Protein AF-A0A2C9KDT3-F1 (afdb_monomer_lite)

pLDDT: mean 81.61, std 13.62, range [38.06, 97.56]

Organism: Biomphalaria glabrata (NCBI:txid6526)

InterPro domains:
  IPR001190 SRCR domain [PF00530] (2-101)
  IPR001190 SRCR domain [PS50287] (1-102)
  IPR001190 SRCR domain [SM00202] (1-102)
  IPR036772 SRCR-like domain superfamily [G3DSA:3.10.250.10] (1-109)
  IPR036772 SRCR-like domain superfamily [SSF56487] (2-104)

Secondary structure (DSSP, 8-state):
-EE-EEEETTEEEEEBSTT--HHHHHHHHHHTT-EEEEEEEEEEEGGGTSTT----SSS-SEEEEEEE--S--SSGGGSEEESS-GGGGSSSS-EEEEEEEEPP------PPPPEEEEETTEEEEEEETTT-TT--TTSEEEESPPPGGGEEEEE-SSEEEEEEE-SSSS--EEEE-SS-EEEE-EEEEEEEETTEEEEEEE-------

Radius of gyration: 22.91 Å; chains: 1; bounding box: 55×40×58 Å

Structure (mmCIF, N/CA/C/O backbone):
data_AF-A0A2C9KDT3-F1
#
_entry.id   AF-A0A2C9KDT3-F1
#
loop_
_atom_site.group_PDB
_atom_site.id
_atom_site.type_symbol
_atom_site.label_atom_id
_atom_site.label_alt_id
_atom_site.label_comp_id
_atom_site.label_asym_id
_atom_site.label_entity_id
_atom_site.label_seq_id
_atom_site.pdbx_PDB_ins_code
_atom_site.Cartn_x
_atom_site.Cartn_y
_atom_site.Cartn_z
_atom_site.occupancy
_atom_site.B_iso_or_equiv
_atom_site.auth_seq_id
_atom_site.auth_comp_id
_atom_site.auth_asym_id
_atom_site.auth_atom_id
_atom_site.pdbx_PDB_model_num
ATOM 1 N N . MET A 1 1 ? -4.553 -3.539 -15.005 1.00 84.00 1 MET A N 1
ATOM 2 C CA . MET A 1 1 ? -3.445 -2.854 -15.699 1.00 84.00 1 MET A CA 1
ATOM 3 C C . MET A 1 1 ? -3.418 -1.414 -15.223 1.00 84.00 1 MET A C 1
ATOM 5 O O . MET A 1 1 ? -4.493 -0.857 -15.031 1.00 84.00 1 MET A O 1
ATOM 9 N N . GLY A 1 2 ? -2.242 -0.834 -15.016 1.00 86.12 2 GLY A N 1
ATOM 10 C CA . GLY A 1 2 ? -2.079 0.563 -14.608 1.00 86.12 2 GLY A CA 1
ATOM 11 C C . GLY A 1 2 ? -0.631 1.020 -14.764 1.00 86.12 2 GLY A C 1
ATOM 12 O O . GLY A 1 2 ? 0.260 0.184 -14.896 1.00 86.12 2 GLY A O 1
ATOM 13 N N . TYR A 1 3 ? -0.397 2.332 -14.784 1.00 89.56 3 TYR A N 1
ATOM 14 C CA . TYR A 1 3 ? 0.961 2.882 -14.782 1.00 89.56 3 TYR A CA 1
ATOM 15 C C . TYR A 1 3 ? 1.541 2.827 -13.367 1.00 89.56 3 TYR A C 1
ATOM 17 O O . TYR A 1 3 ? 0.799 2.794 -12.384 1.00 89.56 3 TYR A O 1
ATOM 25 N N . VAL A 1 4 ? 2.866 2.832 -13.264 1.00 93.06 4 VAL A N 1
ATOM 26 C CA . VAL A 1 4 ? 3.576 2.853 -11.982 1.00 93.06 4 VAL A CA 1
ATOM 27 C C . VAL A 1 4 ? 3.984 4.288 -11.652 1.00 93.06 4 VAL A C 1
ATOM 29 O O . VAL A 1 4 ? 4.531 5.005 -12.493 1.00 93.06 4 VAL A O 1
ATOM 32 N N . GLN A 1 5 ? 3.714 4.709 -10.417 1.00 91.69 5 GLN A N 1
ATOM 33 C CA . GLN A 1 5 ? 4.262 5.935 -9.837 1.00 91.69 5 GLN A CA 1
ATOM 34 C C . GLN A 1 5 ? 5.093 5.585 -8.611 1.00 91.69 5 GLN A C 1
ATOM 36 O O . GLN A 1 5 ? 4.746 4.661 -7.876 1.00 91.69 5 GLN A O 1
ATOM 41 N N . LEU A 1 6 ? 6.156 6.350 -8.376 1.00 91.06 6 LEU A N 1
ATOM 42 C CA . LEU A 1 6 ? 6.974 6.246 -7.170 1.00 91.06 6 LEU A CA 1
ATOM 43 C C . LEU A 1 6 ? 6.778 7.488 -6.310 1.00 91.06 6 LEU A C 1
ATOM 45 O O . LEU A 1 6 ? 6.621 8.589 -6.835 1.00 91.06 6 LEU A O 1
ATOM 49 N N . ASN A 1 7 ? 6.802 7.317 -4.990 1.00 88.56 7 ASN A N 1
ATOM 50 C CA . ASN A 1 7 ? 6.822 8.440 -4.064 1.00 88.56 7 ASN A CA 1
ATOM 51 C C . ASN A 1 7 ? 8.278 8.816 -3.752 1.00 88.56 7 ASN A C 1
ATOM 53 O O . ASN A 1 7 ? 8.954 8.111 -3.006 1.00 88.56 7 ASN A O 1
ATOM 57 N N . ILE A 1 8 ? 8.758 9.914 -4.336 1.00 84.44 8 ILE A N 1
ATOM 58 C CA . ILE A 1 8 ? 10.097 10.461 -4.100 1.00 84.44 8 ILE A CA 1
ATOM 59 C C . ILE A 1 8 ? 9.950 11.714 -3.240 1.00 84.44 8 ILE A C 1
ATOM 61 O O . ILE A 1 8 ? 9.357 12.706 -3.664 1.00 84.44 8 ILE A O 1
ATOM 65 N N . ASN A 1 9 ? 10.490 11.676 -2.018 1.00 86.75 9 ASN A N 1
ATOM 66 C CA . ASN A 1 9 ? 10.470 12.803 -1.076 1.00 86.75 9 ASN A CA 1
ATOM 67 C C . ASN A 1 9 ? 9.063 13.395 -0.841 1.00 86.75 9 ASN A C 1
ATOM 69 O O . ASN A 1 9 ? 8.903 14.611 -0.750 1.00 86.75 9 ASN A O 1
ATOM 73 N N . GLY A 1 10 ? 8.033 12.545 -0.769 1.00 85.12 10 GLY A N 1
ATOM 74 C CA . GLY A 1 10 ? 6.646 12.959 -0.540 1.00 85.12 10 GLY A CA 1
ATOM 75 C C . GLY A 1 10 ? 5.848 13.271 -1.808 1.00 85.12 10 GLY A C 1
ATOM 76 O O . GLY A 1 10 ? 4.637 13.463 -1.711 1.00 85.12 10 GLY A O 1
ATOM 77 N N . ASN A 1 11 ? 6.474 13.270 -2.989 1.00 80.81 11 ASN A N 1
ATOM 78 C CA . ASN A 1 11 ? 5.818 13.569 -4.261 1.00 80.81 11 ASN A CA 1
ATOM 79 C C . ASN A 1 11 ? 5.672 1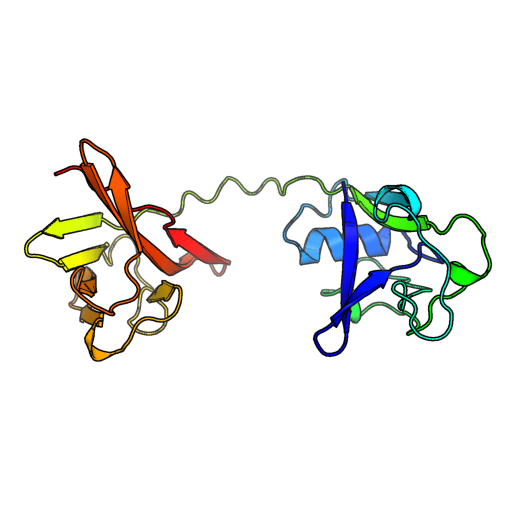2.314 -5.123 1.00 80.81 11 ASN A C 1
ATOM 81 O O . ASN A 1 11 ? 6.629 11.565 -5.312 1.00 80.81 11 ASN A O 1
ATOM 85 N N . TRP A 1 12 ? 4.480 12.106 -5.680 1.00 84.56 12 TRP A N 1
ATOM 86 C CA . TRP A 1 12 ? 4.236 11.033 -6.641 1.00 84.56 12 TRP A CA 1
ATOM 87 C C . TRP A 1 12 ? 4.699 11.449 -8.033 1.00 84.56 12 TRP A C 1
ATOM 89 O O . TRP A 1 12 ? 4.183 12.409 -8.604 1.00 84.56 12 TRP A O 1
ATOM 99 N N . VAL A 1 13 ? 5.655 10.704 -8.577 1.00 87.94 13 VAL A N 1
ATOM 100 C CA . VAL A 1 13 ? 6.254 10.952 -9.891 1.00 87.94 13 VAL A CA 1
ATOM 101 C C . VAL A 1 13 ? 6.023 9.762 -10.807 1.00 87.94 13 VAL A C 1
ATOM 103 O O . VAL A 1 13 ? 5.915 8.619 -10.356 1.00 87.94 13 VAL A O 1
ATOM 106 N N . PHE A 1 14 ? 5.934 10.023 -12.106 1.00 91.38 14 PHE A N 1
ATOM 107 C CA . PHE A 1 14 ? 5.795 8.970 -13.101 1.00 91.38 14 PHE A CA 1
ATOM 108 C C . PHE A 1 14 ? 7.141 8.320 -13.425 1.00 91.38 14 PHE A C 1
ATOM 110 O O . PHE A 1 14 ? 8.188 8.976 -13.422 1.00 91.38 14 PHE A O 1
ATOM 117 N N . VAL A 1 15 ? 7.076 7.032 -13.760 1.00 94.19 15 VAL A N 1
ATOM 118 C CA . VAL A 1 15 ? 8.214 6.241 -14.228 1.00 94.19 15 VAL A CA 1
ATOM 119 C C . VAL A 1 15 ? 8.176 6.161 -15.754 1.00 94.19 15 VAL A C 1
ATOM 121 O O . VAL A 1 15 ? 7.176 5.760 -16.351 1.00 94.19 15 VAL A O 1
ATOM 124 N N . CYS A 1 16 ? 9.267 6.559 -16.393 1.00 94.19 16 CYS A N 1
ATOM 125 C CA . CYS A 1 16 ? 9.476 6.435 -17.825 1.00 94.19 16 CYS A CA 1
ATOM 126 C C . CYS A 1 16 ? 9.588 4.956 -18.229 1.00 94.19 16 CYS A C 1
ATOM 128 O O . CYS A 1 16 ? 10.155 4.158 -17.487 1.00 94.19 16 CYS A O 1
ATOM 130 N N . GLN A 1 17 ? 9.103 4.577 -19.416 1.00 94.31 17 GLN A N 1
ATOM 131 C CA . GLN A 1 17 ? 9.226 3.187 -19.883 1.00 94.31 17 GLN A CA 1
ATOM 132 C C . GLN A 1 17 ? 10.675 2.732 -20.141 1.00 94.31 17 GLN A C 1
ATOM 134 O O . GLN A 1 17 ? 10.917 1.548 -20.355 1.00 94.31 17 GLN A O 1
ATOM 139 N N . ASN A 1 18 ? 11.628 3.664 -20.206 1.00 93.38 18 ASN A N 1
ATOM 140 C CA . ASN A 1 18 ? 13.021 3.377 -20.523 1.00 93.38 18 ASN A CA 1
ATOM 141 C C . ASN A 1 18 ? 13.608 2.317 -19.577 1.00 93.38 18 ASN A C 1
ATOM 143 O O . ASN A 1 18 ? 13.624 2.505 -18.362 1.00 93.38 18 ASN A O 1
ATOM 147 N N . SER A 1 19 ? 14.047 1.201 -20.169 1.00 93.75 19 SER A N 1
ATOM 148 C CA . SER A 1 19 ? 14.532 -0.025 -19.514 1.00 93.75 19 SER A CA 1
ATOM 149 C C . SER A 1 19 ? 13.570 -0.708 -18.537 1.00 93.75 19 SER A C 1
ATOM 151 O O . SER A 1 19 ? 13.965 -1.687 -17.908 1.00 93.75 19 SER A O 1
ATOM 153 N N . TRP A 1 20 ? 12.302 -0.274 -18.475 1.00 96.56 20 TRP A N 1
ATOM 154 C CA . TRP A 1 20 ? 11.254 -0.945 -17.709 1.00 96.56 20 TRP A CA 1
ATOM 155 C C . TRP A 1 20 ? 11.073 -2.373 -18.220 1.00 96.56 20 TRP A C 1
ATOM 157 O O . TRP A 1 20 ? 10.589 -2.581 -19.336 1.00 96.56 20 TRP A O 1
ATOM 167 N N . ASN A 1 21 ? 11.493 -3.341 -17.409 1.00 94.00 21 ASN A N 1
ATOM 168 C CA . ASN A 1 21 ? 11.535 -4.747 -17.782 1.00 94.00 21 ASN A CA 1
ATOM 169 C C . ASN A 1 21 ? 10.459 -5.585 -17.064 1.00 94.00 21 ASN A C 1
ATOM 171 O O . ASN A 1 21 ? 9.834 -5.163 -16.089 1.00 94.00 21 ASN A O 1
ATOM 175 N N . GLU A 1 22 ? 10.254 -6.821 -17.525 1.00 95.81 22 GLU A N 1
ATOM 176 C CA . GLU A 1 22 ? 9.255 -7.730 -16.945 1.00 95.81 22 GLU A CA 1
ATOM 177 C C . GLU A 1 22 ? 9.546 -8.047 -15.475 1.00 95.81 22 GLU A C 1
ATOM 179 O O . GLU A 1 22 ? 8.631 -8.152 -14.659 1.00 95.81 22 GLU A O 1
ATOM 184 N N . ALA A 1 23 ? 10.825 -8.137 -15.112 1.00 97.00 23 ALA A N 1
ATOM 185 C CA . ALA A 1 23 ? 11.246 -8.314 -13.731 1.00 97.00 23 ALA A CA 1
ATOM 186 C 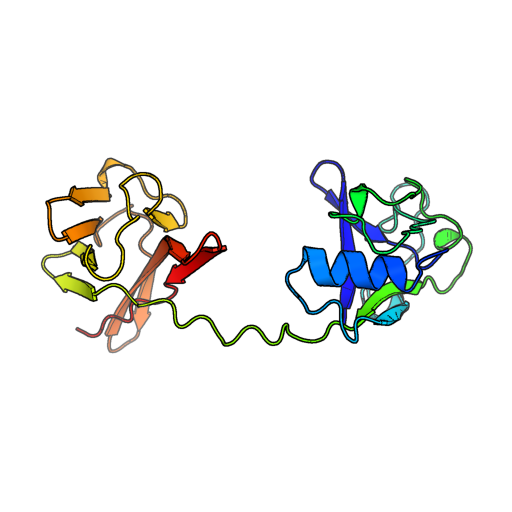C . ALA A 1 23 ? 10.809 -7.139 -12.837 1.00 97.00 23 ALA A C 1
ATOM 188 O O . ALA A 1 23 ? 10.364 -7.366 -11.712 1.00 97.00 23 ALA A O 1
ATOM 189 N N . ALA A 1 24 ? 10.851 -5.901 -13.337 1.00 97.56 24 ALA A N 1
ATOM 190 C CA . ALA A 1 24 ? 10.324 -4.738 -12.630 1.00 97.56 24 ALA A CA 1
ATOM 191 C C . ALA A 1 24 ? 8.805 -4.805 -12.471 1.00 97.56 24 ALA A C 1
ATOM 193 O O . ALA A 1 24 ? 8.284 -4.488 -11.401 1.00 97.56 24 ALA A O 1
ATOM 194 N N . ALA A 1 25 ? 8.090 -5.313 -13.479 1.00 96.19 25 ALA A N 1
ATOM 195 C CA . ALA A 1 25 ? 6.657 -5.564 -13.362 1.00 96.19 25 ALA A CA 1
ATOM 196 C C . ALA A 1 25 ? 6.332 -6.618 -12.288 1.00 96.19 25 ALA A C 1
ATOM 198 O O . ALA A 1 25 ? 5.394 -6.427 -11.513 1.00 96.19 25 ALA A O 1
ATOM 199 N N . ILE A 1 26 ? 7.126 -7.690 -12.186 1.00 94.88 26 ILE A N 1
ATOM 200 C CA . ILE A 1 26 ? 6.997 -8.706 -11.128 1.00 94.88 26 ILE A CA 1
ATOM 201 C C . ILE A 1 26 ? 7.186 -8.079 -9.743 1.00 94.88 26 ILE A C 1
ATOM 203 O O . ILE A 1 26 ? 6.361 -8.308 -8.854 1.00 94.88 26 ILE A O 1
ATOM 207 N N . VAL A 1 27 ? 8.246 -7.287 -9.561 1.00 95.94 27 VAL A N 1
ATOM 208 C CA . VAL A 1 27 ? 8.547 -6.605 -8.293 1.00 95.94 27 VAL A CA 1
ATOM 209 C C . VAL A 1 27 ? 7.415 -5.650 -7.920 1.00 95.94 27 VAL A C 1
ATOM 211 O O . VAL A 1 27 ? 6.873 -5.765 -6.824 1.00 95.94 27 VAL A O 1
ATOM 214 N N . ALA A 1 28 ? 6.986 -4.786 -8.844 1.00 94.50 28 ALA A N 1
ATOM 215 C CA . ALA A 1 28 ? 5.917 -3.819 -8.608 1.00 94.50 28 ALA A CA 1
ATOM 216 C C . ALA A 1 28 ? 4.571 -4.490 -8.284 1.00 94.50 28 ALA A C 1
ATOM 218 O O . ALA A 1 28 ? 3.896 -4.098 -7.331 1.00 94.50 28 ALA A O 1
ATOM 219 N N . CYS A 1 29 ? 4.174 -5.529 -9.030 1.00 91.81 29 CYS A N 1
ATOM 220 C CA . CYS A 1 29 ? 2.951 -6.276 -8.728 1.00 91.81 29 CYS A CA 1
ATOM 221 C C . CYS A 1 29 ? 3.027 -6.932 -7.343 1.00 91.81 29 CYS A C 1
ATOM 223 O O . CYS A 1 29 ? 2.076 -6.833 -6.568 1.00 91.81 29 CYS A O 1
ATOM 225 N N . ARG A 1 30 ? 4.157 -7.561 -7.002 1.00 90.94 30 ARG A N 1
ATOM 226 C CA . ARG A 1 30 ? 4.352 -8.201 -5.694 1.00 90.94 30 ARG A CA 1
ATOM 227 C C . ARG A 1 30 ? 4.325 -7.191 -4.546 1.00 90.94 30 ARG A C 1
ATOM 229 O O . ARG A 1 30 ? 3.678 -7.458 -3.538 1.00 90.94 30 ARG A O 1
ATOM 236 N N . GLU A 1 31 ? 4.987 -6.047 -4.699 1.00 90.00 31 GLU A N 1
ATOM 237 C CA . GLU A 1 31 ? 5.025 -4.967 -3.701 1.00 90.00 31 GLU A CA 1
ATOM 238 C C . GLU A 1 31 ? 3.625 -4.401 -3.409 1.00 90.00 31 GLU A C 1
ATOM 240 O O . GLU A 1 31 ? 3.316 -4.058 -2.272 1.00 90.00 31 GLU A O 1
ATOM 245 N N . MET A 1 32 ? 2.736 -4.399 -4.408 1.00 86.31 32 MET A N 1
ATOM 246 C CA . MET A 1 32 ? 1.324 -4.021 -4.268 1.00 86.31 32 MET A CA 1
ATOM 247 C C . MET A 1 32 ? 0.398 -5.194 -3.880 1.00 86.31 32 MET A C 1
ATOM 249 O O . MET A 1 32 ? -0.820 -5.091 -4.029 1.00 86.31 32 MET A O 1
ATOM 253 N N . CYS A 1 33 ? 0.946 -6.311 -3.387 1.00 83.81 33 CYS A N 1
ATOM 254 C CA . CYS A 1 33 ? 0.210 -7.513 -2.965 1.00 83.81 33 CYS A CA 1
ATOM 255 C C . CYS A 1 33 ? -0.578 -8.230 -4.082 1.00 83.81 33 CYS A C 1
ATOM 257 O O . CYS A 1 33 ? -1.545 -8.946 -3.807 1.00 83.81 33 CYS A O 1
ATOM 259 N N . PHE A 1 34 ? -0.160 -8.085 -5.339 1.00 84.38 34 PHE A N 1
ATOM 260 C CA . PHE A 1 34 ? -0.661 -8.881 -6.458 1.00 84.38 34 PHE A CA 1
ATOM 261 C C . PHE A 1 34 ? 0.196 -10.132 -6.699 1.00 84.38 34 PHE A C 1
ATOM 263 O O . PHE A 1 34 ? 1.256 -10.336 -6.099 1.00 84.38 34 PHE A O 1
ATOM 270 N N . SER A 1 35 ? -0.310 -11.034 -7.539 1.00 82.44 35 SER A N 1
ATOM 271 C CA . SER A 1 35 ? 0.424 -12.226 -7.951 1.00 82.44 35 SER A CA 1
ATOM 272 C C . SER A 1 35 ? 1.633 -11.825 -8.788 1.00 82.44 35 SER A C 1
ATOM 274 O O . SER A 1 35 ? 1.503 -11.046 -9.731 1.00 82.44 35 SER A O 1
ATOM 276 N N . SER A 1 36 ? 2.794 -12.404 -8.480 1.00 84.69 36 SER A N 1
ATOM 277 C CA . SER A 1 36 ? 3.947 -12.381 -9.383 1.00 84.69 36 SER A CA 1
ATOM 278 C C . SER A 1 36 ? 3.723 -13.282 -10.601 1.00 84.69 36 SER A C 1
ATOM 280 O O . SER A 1 36 ? 4.230 -12.996 -11.682 1.00 84.69 36 SER A O 1
ATOM 282 N N . LEU A 1 37 ? 2.933 -14.354 -10.455 1.00 82.12 37 LEU A N 1
ATOM 283 C CA . LEU A 1 37 ? 2.532 -15.207 -11.572 1.00 82.12 37 LEU A CA 1
ATOM 284 C C . LEU A 1 37 ? 1.590 -14.426 -12.485 1.00 82.12 37 LEU A C 1
ATOM 286 O O . LEU A 1 37 ? 0.547 -13.950 -12.029 1.00 82.12 37 LEU A O 1
ATOM 290 N N . GLY A 1 38 ? 1.966 -14.315 -13.759 1.00 83.56 38 GLY A N 1
ATOM 291 C CA . GLY A 1 38 ? 1.223 -13.561 -14.766 1.00 83.56 38 GLY A CA 1
ATOM 292 C C . GLY A 1 38 ? 1.361 -12.041 -14.652 1.00 83.56 38 GLY A C 1
ATOM 293 O O . GLY A 1 38 ? 0.619 -11.332 -15.329 1.00 83.56 38 GLY A O 1
ATOM 294 N N . ALA A 1 39 ? 2.280 -11.539 -13.818 1.00 91.69 39 ALA A N 1
ATOM 295 C CA . ALA A 1 39 ? 2.684 -10.141 -13.879 1.00 91.69 39 ALA A CA 1
ATOM 296 C C . ALA A 1 39 ? 3.354 -9.872 -15.232 1.00 91.69 39 ALA A C 1
ATOM 298 O O . ALA A 1 39 ? 4.249 -10.608 -15.643 1.00 91.69 39 ALA A O 1
ATOM 299 N N . ALA A 1 40 ? 2.912 -8.824 -15.915 1.00 93.00 40 ALA A N 1
ATOM 300 C CA . ALA A 1 40 ? 3.455 -8.425 -17.204 1.00 93.00 40 ALA A CA 1
ATOM 301 C C . ALA A 1 40 ? 3.719 -6.923 -17.227 1.00 93.00 40 ALA A C 1
ATOM 303 O O . ALA A 1 40 ? 2.965 -6.132 -16.649 1.00 93.00 40 ALA A O 1
ATOM 304 N N . GLN A 1 41 ? 4.783 -6.526 -17.919 1.00 95.06 41 GLN A N 1
ATOM 305 C CA . GLN A 1 41 ? 5.028 -5.121 -18.209 1.00 95.06 41 GLN A CA 1
ATOM 306 C C . GLN A 1 41 ? 3.984 -4.591 -19.200 1.00 95.06 41 GLN A C 1
ATOM 308 O O . GLN A 1 41 ? 3.492 -5.312 -20.067 1.00 95.06 41 GLN A O 1
ATOM 313 N N . SER A 1 42 ? 3.664 -3.310 -19.088 1.00 92.62 42 SER A N 1
ATOM 314 C CA . SER A 1 42 ? 2.840 -2.590 -20.056 1.00 92.62 42 SER A CA 1
ATOM 315 C C . SER A 1 42 ? 3.408 -1.195 -20.274 1.00 92.62 42 SER A C 1
ATOM 317 O O . SER A 1 42 ? 4.050 -0.651 -19.377 1.00 92.62 42 SER A O 1
ATOM 319 N N . PHE A 1 43 ? 3.119 -0.597 -21.424 1.00 93.62 43 PHE A N 1
ATOM 320 C CA . PHE A 1 43 ? 3.566 0.751 -21.763 1.00 93.62 43 PHE A CA 1
ATOM 321 C C . PHE A 1 43 ? 2.351 1.633 -22.019 1.00 93.62 43 PHE A C 1
ATOM 323 O O . PHE A 1 43 ? 1.515 1.313 -22.866 1.00 93.62 43 PHE A O 1
ATOM 330 N N . ILE A 1 44 ? 2.221 2.719 -21.256 1.00 89.19 44 ILE A N 1
ATOM 331 C CA . ILE A 1 44 ? 1.002 3.537 -21.244 1.00 89.19 44 ILE A CA 1
ATOM 332 C C . ILE A 1 44 ? 1.311 4.929 -21.802 1.00 89.19 44 ILE A C 1
ATOM 334 O O . ILE A 1 44 ? 2.142 5.634 -21.227 1.00 89.19 44 ILE A O 1
ATOM 338 N N . PRO A 1 45 ? 0.664 5.360 -22.902 1.00 89.06 45 PRO A N 1
ATOM 339 C CA . PRO A 1 45 ? 0.873 6.694 -23.457 1.00 89.06 45 PRO A CA 1
ATOM 340 C C . PRO A 1 45 ? 0.523 7.794 -22.452 1.00 89.06 45 PRO A C 1
ATOM 342 O O . PRO A 1 45 ? -0.591 7.840 -21.927 1.00 89.06 45 PRO A O 1
ATOM 345 N N . TYR A 1 46 ? 1.448 8.730 -22.238 1.00 83.06 46 TYR A N 1
ATOM 346 C CA . TYR A 1 46 ? 1.277 9.820 -21.275 1.00 83.06 46 TYR A CA 1
ATOM 347 C C . TYR A 1 46 ? 0.092 10.734 -21.609 1.00 83.06 46 TYR A C 1
ATOM 349 O O . TYR A 1 46 ? -0.662 11.157 -20.733 1.00 83.06 46 TYR A O 1
ATOM 357 N N . ALA A 1 47 ? -0.111 10.992 -22.904 1.00 77.44 47 ALA A N 1
ATOM 358 C CA . ALA A 1 47 ? -1.194 11.833 -23.411 1.00 77.44 47 ALA A CA 1
ATOM 359 C C . ALA A 1 47 ? -2.598 11.315 -23.040 1.00 77.44 47 ALA A C 1
ATOM 361 O O . ALA A 1 47 ? -3.548 12.093 -22.996 1.00 77.44 47 ALA A O 1
ATOM 362 N N . GLY A 1 48 ? -2.738 10.014 -22.756 1.00 69.00 48 GLY A N 1
ATOM 363 C CA . GLY A 1 48 ? -3.994 9.425 -22.290 1.00 69.00 48 GLY A CA 1
ATOM 364 C C . GLY A 1 48 ? -4.309 9.715 -20.818 1.00 69.00 48 GLY A C 1
ATOM 365 O O . GLY A 1 48 ? -5.453 9.548 -20.404 1.00 69.00 48 GLY A O 1
ATOM 366 N N . ILE A 1 49 ? -3.318 10.155 -20.037 1.00 72.19 49 ILE A N 1
ATOM 367 C CA . ILE A 1 49 ? -3.434 10.419 -18.595 1.00 72.19 49 ILE A CA 1
ATOM 368 C C . ILE A 1 49 ? -3.606 11.918 -18.337 1.00 72.19 49 ILE A C 1
ATOM 370 O O . ILE A 1 49 ? -4.442 12.315 -17.528 1.00 72.19 49 ILE A O 1
ATOM 374 N N . VAL A 1 50 ? -2.859 12.762 -19.055 1.00 66.25 50 VAL A N 1
ATOM 375 C CA . VAL A 1 50 ? -2.925 14.223 -18.928 1.00 66.25 50 VAL A CA 1
ATOM 376 C C . VAL A 1 50 ? -3.378 14.827 -20.253 1.00 66.25 50 VAL A C 1
ATOM 378 O O . VAL A 1 50 ? -2.627 14.852 -21.230 1.00 66.25 50 VAL A O 1
ATOM 381 N N . ARG A 1 51 ? -4.610 15.354 -20.292 1.00 57.34 51 ARG A N 1
ATOM 382 C CA . ARG A 1 51 ? -5.073 16.144 -21.440 1.00 57.34 51 ARG A CA 1
ATOM 383 C C . ARG A 1 51 ? -4.260 17.441 -21.484 1.00 57.34 51 ARG A C 1
ATOM 385 O O . ARG A 1 51 ? -4.316 18.213 -20.534 1.00 57.34 51 ARG A O 1
ATOM 392 N N . ASN A 1 52 ? -3.535 17.666 -22.583 1.00 58.97 52 ASN A N 1
ATOM 393 C CA . ASN A 1 52 ? -2.624 18.803 -22.815 1.00 58.97 52 ASN A CA 1
ATOM 394 C C . ASN A 1 52 ? -1.261 18.708 -22.112 1.00 58.97 52 ASN A C 1
ATOM 396 O O . ASN A 1 52 ? -0.772 19.687 -21.551 1.00 58.97 52 ASN A O 1
ATOM 400 N N . TYR A 1 53 ? -0.625 17.538 -22.164 1.00 61.22 53 TYR A N 1
ATOM 401 C CA . TYR A 1 53 ? 0.776 17.428 -21.775 1.00 61.22 53 TYR A CA 1
ATOM 402 C C . TYR A 1 53 ? 1.680 18.277 -22.681 1.00 61.22 53 TYR A C 1
ATOM 404 O O . TYR A 1 53 ? 1.746 18.059 -23.891 1.00 61.22 53 TYR A O 1
ATOM 412 N N . VAL A 1 54 ? 2.403 19.212 -22.066 1.00 63.72 54 VAL A N 1
ATOM 413 C CA . VAL A 1 54 ? 3.537 19.916 -22.665 1.00 63.72 54 VAL A CA 1
ATOM 414 C C . VAL A 1 54 ? 4.777 19.476 -21.883 1.00 63.72 54 VAL A C 1
ATOM 416 O O . VAL A 1 54 ? 4.779 19.633 -20.660 1.00 63.72 54 VAL A O 1
ATOM 419 N N . PRO A 1 55 ? 5.804 18.898 -22.532 1.00 63.12 55 PRO A N 1
ATOM 420 C CA . PRO A 1 55 ? 7.039 18.530 -21.853 1.00 63.12 55 PRO A CA 1
ATOM 421 C C . PRO A 1 55 ? 7.667 19.758 -21.184 1.00 63.12 55 PRO A C 1
ATOM 423 O O . PRO A 1 55 ? 8.070 20.698 -21.867 1.00 63.12 55 PRO A O 1
ATOM 426 N N . ASP A 1 56 ? 7.748 19.747 -19.854 1.00 67.81 56 ASP A N 1
ATOM 427 C CA . ASP A 1 56 ? 8.475 20.748 -19.076 1.00 67.81 56 ASP A CA 1
ATOM 428 C C . ASP A 1 56 ? 9.752 20.103 -18.512 1.00 67.81 56 ASP A C 1
ATOM 430 O O . ASP A 1 56 ? 9.671 19.283 -17.593 1.00 67.81 56 ASP A O 1
ATOM 434 N N . PRO A 1 57 ? 10.936 20.431 -19.054 1.00 64.69 57 PRO A N 1
ATOM 435 C CA . PRO A 1 57 ? 12.201 19.911 -18.547 1.00 64.69 57 PRO A CA 1
ATOM 436 C C . PRO A 1 57 ? 12.607 20.522 -17.197 1.00 64.69 57 PRO A C 1
ATOM 438 O O . PRO A 1 57 ? 13.487 19.977 -16.537 1.00 64.69 57 PRO A O 1
ATOM 441 N N . THR A 1 58 ? 11.991 21.630 -16.774 1.00 66.00 58 THR A N 1
ATOM 442 C CA . THR A 1 58 ? 12.295 22.319 -15.509 1.00 66.00 58 THR A CA 1
ATOM 443 C C . THR A 1 58 ? 11.497 21.775 -14.326 1.00 66.00 58 THR A C 1
ATOM 445 O O . THR A 1 58 ? 11.970 21.831 -13.193 1.00 66.00 58 THR A O 1
ATOM 448 N N . ASN A 1 59 ? 10.325 21.191 -14.583 1.00 68.00 59 ASN A N 1
ATOM 449 C CA . ASN A 1 59 ? 9.528 20.480 -13.588 1.00 68.00 59 ASN A CA 1
ATOM 450 C C . ASN A 1 59 ? 8.864 19.240 -14.205 1.00 68.00 59 ASN A C 1
ATOM 452 O O . ASN A 1 59 ? 7.651 19.215 -14.451 1.00 68.00 59 ASN A O 1
ATOM 456 N N . PRO A 1 60 ? 9.654 18.200 -14.500 1.00 71.75 60 PRO A N 1
ATOM 457 C CA . PRO A 1 60 ? 9.121 17.058 -15.202 1.00 71.75 60 PRO A CA 1
ATOM 458 C C . PRO A 1 60 ? 8.256 16.222 -14.259 1.00 71.75 60 PRO A C 1
ATOM 460 O O . PRO A 1 60 ? 8.666 15.846 -13.164 1.00 71.75 60 PRO A O 1
ATOM 463 N N . GLN A 1 61 ? 7.039 15.903 -14.698 1.00 81.31 61 GLN A N 1
ATOM 464 C CA . GLN A 1 61 ? 6.153 14.977 -13.981 1.00 81.31 61 GLN A CA 1
ATOM 465 C C . GLN A 1 61 ? 6.682 13.528 -14.046 1.00 81.31 61 GLN A C 1
ATOM 467 O O . GLN A 1 61 ? 6.359 12.699 -13.196 1.00 81.31 61 GLN A O 1
ATOM 472 N N . ILE A 1 62 ? 7.525 13.237 -15.044 1.00 88.38 62 ILE A N 1
ATOM 473 C CA . ILE A 1 62 ? 8.288 11.996 -15.197 1.00 88.38 62 ILE A CA 1
ATOM 474 C C . ILE A 1 62 ? 9.691 12.245 -14.643 1.00 88.38 62 ILE A C 1
ATOM 476 O O . ILE A 1 62 ? 10.454 12.999 -15.241 1.00 88.38 62 ILE A O 1
ATOM 480 N N . GLN A 1 63 ? 10.030 11.639 -13.508 1.00 91.00 63 GLN A N 1
ATOM 481 C CA . GLN A 1 63 ? 11.310 11.896 -12.822 1.00 91.00 63 GLN A CA 1
ATOM 482 C C . GLN A 1 63 ? 12.160 10.648 -12.624 1.00 91.00 63 GLN A C 1
ATOM 484 O O . GLN A 1 63 ? 13.256 10.747 -12.083 1.00 91.00 63 GLN A O 1
ATOM 489 N N . VAL A 1 64 ? 11.648 9.485 -13.019 1.00 94.19 64 VAL A N 1
ATOM 490 C CA . VAL A 1 64 ? 12.333 8.209 -12.835 1.00 94.19 64 VAL A CA 1
ATOM 491 C C . VAL A 1 64 ? 12.442 7.512 -14.180 1.00 94.19 64 VAL A C 1
ATOM 493 O O . VAL A 1 64 ? 11.450 7.410 -14.904 1.00 94.19 64 VAL A O 1
ATOM 496 N N . SER A 1 65 ? 13.624 7.009 -14.507 1.00 94.88 65 SER A N 1
ATOM 497 C CA . SER A 1 65 ? 13.901 6.246 -15.723 1.00 94.88 65 SER A CA 1
ATOM 498 C C . SER A 1 65 ? 14.868 5.105 -15.436 1.00 94.88 65 SER A C 1
ATOM 500 O O . SER A 1 65 ? 15.357 4.966 -14.318 1.00 94.88 65 SER A O 1
ATOM 502 N N . GLU A 1 66 ? 15.146 4.292 -16.454 1.00 96.00 66 GLU A N 1
ATOM 503 C CA . GLU A 1 66 ? 16.153 3.227 -16.399 1.00 96.00 66 GLU A CA 1
ATOM 504 C C . GLU A 1 66 ? 15.907 2.203 -15.277 1.00 96.00 66 GLU A C 1
ATOM 506 O O . GLU A 1 66 ? 16.840 1.617 -14.730 1.00 96.00 66 GLU A O 1
ATOM 511 N N . VAL A 1 67 ? 14.634 1.989 -14.918 1.00 97.12 67 VAL A N 1
ATOM 512 C CA . VAL A 1 67 ? 14.270 1.043 -13.859 1.00 97.12 67 VAL A CA 1
ATOM 513 C C . VAL A 1 67 ? 14.481 -0.375 -14.366 1.00 97.12 67 VAL A C 1
ATOM 515 O O . VAL A 1 67 ? 13.712 -0.862 -15.190 1.00 97.12 67 VAL A O 1
ATOM 518 N N . ASN A 1 68 ? 15.492 -1.047 -13.832 1.00 95.00 68 ASN A N 1
ATOM 519 C CA . ASN A 1 68 ? 15.865 -2.400 -14.212 1.00 95.00 68 ASN A CA 1
ATOM 520 C C . ASN A 1 68 ? 16.000 -3.273 -12.961 1.00 95.00 68 ASN A C 1
ATOM 522 O O . ASN A 1 68 ? 16.817 -3.004 -12.077 1.00 95.00 68 ASN A O 1
ATOM 526 N N . CYS A 1 69 ? 15.169 -4.309 -12.883 1.00 97.19 69 CYS A N 1
ATOM 527 C CA . CYS A 1 69 ? 15.133 -5.249 -11.768 1.00 97.19 69 CYS A CA 1
ATOM 528 C C . CYS A 1 69 ? 15.598 -6.645 -12.201 1.00 97.19 69 CYS A C 1
ATOM 530 O O . CYS A 1 69 ? 15.504 -7.016 -13.371 1.00 97.19 69 CYS A O 1
ATOM 532 N N . ASN A 1 70 ? 16.001 -7.458 -11.227 1.00 96.25 70 ASN A N 1
ATOM 533 C CA . ASN A 1 70 ? 16.283 -8.886 -11.372 1.00 96.25 70 ASN A CA 1
ATOM 534 C C . ASN A 1 70 ? 15.044 -9.761 -11.103 1.00 96.25 70 ASN A C 1
ATOM 536 O O . ASN A 1 70 ? 15.024 -10.931 -11.478 1.00 96.25 70 ASN A O 1
ATOM 540 N N . GLY A 1 71 ? 14.015 -9.217 -10.445 1.00 93.56 71 GLY A N 1
ATOM 541 C CA . GLY A 1 71 ? 12.720 -9.861 -10.182 1.00 93.56 71 GLY A CA 1
ATOM 542 C C . GLY A 1 71 ? 12.547 -10.352 -8.740 1.00 93.56 71 GLY A C 1
ATOM 543 O O . GLY A 1 71 ? 11.438 -10.698 -8.316 1.00 93.56 71 GLY A O 1
ATOM 544 N N . ASN A 1 72 ? 13.620 -10.343 -7.950 1.00 91.88 72 ASN A N 1
ATOM 545 C CA . ASN A 1 72 ? 13.655 -10.846 -6.571 1.00 91.88 72 ASN A CA 1
ATOM 546 C C . ASN A 1 72 ? 13.715 -9.726 -5.522 1.00 91.88 72 ASN A C 1
ATOM 548 O O . ASN A 1 72 ? 13.721 -10.000 -4.326 1.00 91.88 72 ASN A O 1
ATOM 552 N N . GLU A 1 73 ? 13.742 -8.470 -5.958 1.00 96.94 73 GLU A N 1
ATOM 553 C CA . GLU A 1 73 ? 13.745 -7.290 -5.104 1.00 96.94 73 GLU A CA 1
ATOM 554 C C . GLU A 1 73 ? 12.449 -7.185 -4.286 1.00 96.94 73 GLU A C 1
ATOM 556 O O . GLU A 1 73 ? 11.350 -7.397 -4.799 1.00 96.94 73 GLU A O 1
ATOM 561 N N . ASN A 1 74 ? 12.548 -6.838 -3.003 1.00 85.12 74 ASN A N 1
ATOM 562 C CA . ASN A 1 74 ? 11.364 -6.704 -2.143 1.00 85.12 74 ASN A CA 1
ATOM 563 C C . ASN A 1 74 ? 10.570 -5.421 -2.414 1.00 85.12 74 ASN A C 1
ATOM 565 O O . ASN A 1 74 ? 9.383 -5.363 -2.107 1.00 85.12 74 ASN A O 1
ATOM 569 N N . SER A 1 75 ? 11.229 -4.411 -2.974 1.00 92.62 75 SER A N 1
ATOM 570 C CA . SER A 1 75 ? 10.641 -3.141 -3.373 1.00 92.62 75 SER A CA 1
ATOM 571 C C . SER A 1 75 ? 11.264 -2.689 -4.684 1.00 92.62 75 SER A C 1
ATOM 573 O O . SER A 1 75 ? 12.442 -2.950 -4.943 1.00 92.62 75 SER A O 1
ATOM 575 N N . ILE A 1 76 ? 10.498 -1.959 -5.484 1.00 94.56 76 ILE A N 1
ATOM 576 C CA . ILE A 1 76 ? 10.961 -1.323 -6.716 1.00 94.56 76 ILE A CA 1
ATOM 577 C C . ILE A 1 76 ? 12.128 -0.354 -6.460 1.00 94.56 76 ILE A C 1
ATOM 579 O O . ILE A 1 76 ? 12.988 -0.184 -7.318 1.00 94.56 76 ILE A O 1
ATOM 583 N N . PHE A 1 77 ? 12.230 0.202 -5.246 1.00 94.94 77 PHE A N 1
ATOM 584 C CA . PHE A 1 77 ? 13.357 1.035 -4.812 1.00 94.94 77 PHE A CA 1
ATOM 585 C C . PHE A 1 77 ? 14.665 0.262 -4.602 1.00 94.94 77 PHE A C 1
ATOM 587 O O . PHE A 1 77 ? 15.709 0.878 -4.395 1.00 94.94 77 PHE A O 1
ATOM 594 N N . ASN A 1 78 ? 14.635 -1.073 -4.610 1.00 96.56 78 ASN A N 1
ATOM 595 C CA . ASN A 1 78 ? 15.842 -1.900 -4.549 1.00 96.56 78 ASN A CA 1
ATOM 596 C C . ASN A 1 78 ? 16.363 -2.303 -5.934 1.00 96.56 78 ASN A C 1
ATOM 598 O O . ASN A 1 78 ? 17.403 -2.952 -6.016 1.00 96.56 78 ASN A O 1
ATOM 602 N N . CYS A 1 79 ? 15.664 -1.925 -7.003 1.00 96.75 79 CYS A N 1
ATOM 603 C CA . CYS A 1 79 ? 16.154 -2.061 -8.367 1.00 96.75 79 CYS A CA 1
ATOM 604 C C . CYS A 1 79 ? 17.107 -0.912 -8.719 1.00 96.75 79 CYS A C 1
ATOM 606 O O . CYS A 1 79 ? 17.128 0.115 -8.039 1.00 96.75 79 CYS A O 1
ATOM 608 N N . SER A 1 80 ? 17.880 -1.049 -9.797 1.00 97.00 80 SER A N 1
ATOM 609 C CA . SER A 1 80 ? 18.605 0.103 -10.343 1.00 97.00 80 SER A CA 1
ATOM 610 C C . SER A 1 80 ? 17.623 1.031 -11.049 1.00 97.00 80 SER A C 1
ATOM 612 O O . SER A 1 80 ? 16.774 0.542 -11.791 1.00 97.00 80 SER A O 1
ATOM 614 N N . PHE A 1 81 ? 17.743 2.338 -10.831 1.00 96.56 81 PHE A N 1
ATOM 615 C CA . PHE A 1 81 ? 16.964 3.368 -11.512 1.00 96.56 81 PHE A CA 1
ATOM 616 C C . PHE A 1 81 ? 17.719 4.699 -11.489 1.00 96.56 81 PHE A C 1
ATOM 618 O O . PHE A 1 81 ? 18.543 4.934 -10.604 1.00 96.56 81 PHE A O 1
ATOM 625 N N . ASP A 1 82 ? 17.367 5.590 -12.408 1.00 95.75 82 ASP A N 1
ATOM 626 C CA . ASP A 1 82 ? 17.866 6.959 -12.460 1.00 95.75 82 ASP A CA 1
ATOM 627 C C . ASP A 1 82 ? 16.783 7.942 -12.012 1.00 95.75 82 ASP A C 1
ATOM 629 O O . ASP A 1 82 ? 15.624 7.844 -12.418 1.00 95.75 82 ASP A O 1
ATOM 633 N N . LEU A 1 83 ? 17.173 8.948 -11.223 1.00 93.19 83 LEU A N 1
ATOM 634 C CA . LEU A 1 83 ? 16.329 10.102 -10.887 1.00 93.19 83 LEU A CA 1
ATOM 635 C C . LEU A 1 83 ? 16.382 11.148 -12.003 1.00 93.19 83 LEU A C 1
ATOM 637 O O . LEU A 1 83 ? 16.802 12.291 -11.809 1.00 93.19 83 LEU A O 1
ATOM 641 N N . SER A 1 84 ? 16.007 10.725 -13.203 1.00 90.50 84 SER A N 1
ATOM 642 C CA . SER A 1 84 ? 15.872 11.599 -14.352 1.00 90.50 84 SER A CA 1
ATOM 643 C C . SER A 1 84 ? 14.682 11.172 -15.218 1.00 90.50 84 SER A C 1
ATOM 645 O O . SER A 1 84 ? 14.219 10.036 -15.135 1.00 90.50 84 SER A O 1
ATOM 647 N N . PRO A 1 85 ? 14.180 12.054 -16.091 1.00 87.19 85 PRO A N 1
ATOM 648 C CA . PRO A 1 85 ? 13.142 11.695 -17.053 1.00 87.19 85 PRO A CA 1
ATOM 649 C C . PRO A 1 85 ? 13.613 10.728 -18.154 1.00 87.19 85 PRO A C 1
ATOM 651 O O . PRO A 1 85 ? 12.788 10.239 -18.930 1.00 87.19 85 PRO A O 1
ATOM 654 N N . GLY A 1 86 ? 14.926 10.513 -18.292 1.00 86.12 86 GLY A N 1
ATOM 655 C CA . GLY A 1 86 ? 15.521 9.749 -19.385 1.00 86.12 86 GLY A CA 1
ATOM 656 C C . GLY A 1 86 ? 15.117 10.267 -20.771 1.00 86.12 86 GLY A C 1
ATOM 657 O O . GLY A 1 86 ? 14.996 11.474 -21.008 1.00 86.12 86 GLY A O 1
ATOM 658 N N . LEU A 1 87 ? 14.875 9.340 -21.703 1.00 86.56 87 LEU A N 1
ATOM 659 C CA . LEU A 1 87 ? 14.462 9.670 -23.072 1.00 86.56 87 LEU A CA 1
ATOM 660 C C . LEU A 1 87 ? 12.982 10.081 -23.182 1.00 86.56 87 LEU A C 1
ATOM 662 O O . LEU A 1 87 ? 12.570 10.548 -24.244 1.00 86.56 87 LEU A O 1
ATOM 666 N N . CYS A 1 88 ? 12.179 9.975 -22.115 1.00 86.56 88 CYS A N 1
ATOM 667 C CA . CYS A 1 88 ? 10.753 10.316 -22.172 1.00 86.56 88 CYS A CA 1
ATOM 668 C C . CYS A 1 88 ? 10.489 11.797 -22.487 1.00 86.56 88 CYS A C 1
ATOM 670 O O . CYS A 1 88 ? 9.477 12.099 -23.111 1.00 86.56 88 CYS A O 1
ATOM 672 N N . LEU A 1 89 ? 11.384 12.722 -22.124 1.00 83.81 89 LEU A N 1
ATOM 673 C CA . LEU A 1 89 ? 11.242 14.139 -22.509 1.00 83.81 89 LEU A CA 1
ATOM 674 C C . LEU A 1 89 ? 11.853 14.476 -23.871 1.00 83.81 89 LEU A C 1
ATOM 676 O O . LEU A 1 89 ? 11.711 15.601 -24.341 1.00 83.81 89 LEU A O 1
ATOM 680 N N . GLN A 1 90 ? 12.532 13.524 -24.509 1.00 83.12 90 GLN A N 1
ATOM 681 C CA . GLN A 1 90 ? 13.110 13.701 -25.844 1.00 83.12 90 GLN A CA 1
ATOM 682 C C . GLN A 1 90 ? 12.139 13.269 -26.954 1.00 83.12 90 GLN A C 1
ATOM 684 O O . GLN A 1 90 ? 12.415 13.468 -28.134 1.00 83.12 90 GLN A O 1
ATOM 689 N N . THR A 1 91 ? 10.996 12.684 -26.586 1.00 78.38 91 THR A N 1
ATOM 690 C CA . THR A 1 91 ? 9.939 12.255 -27.505 1.00 78.38 91 THR A CA 1
ATOM 691 C C . THR A 1 91 ? 8.707 13.149 -27.385 1.00 78.38 91 THR A C 1
ATOM 693 O O . THR A 1 91 ? 8.322 13.572 -26.298 1.00 78.38 91 THR A O 1
ATOM 696 N N . ALA A 1 92 ? 8.037 13.391 -28.514 1.00 78.75 92 ALA A N 1
ATOM 697 C CA . ALA A 1 92 ? 6.748 14.082 -28.544 1.00 78.75 92 ALA A CA 1
ATOM 698 C C . ALA A 1 92 ? 5.611 13.255 -27.911 1.00 78.75 92 ALA A C 1
ATOM 700 O O . ALA A 1 92 ? 4.554 13.795 -27.592 1.00 78.75 92 ALA A O 1
ATOM 701 N N . GLN A 1 93 ? 5.810 11.943 -27.747 1.00 82.88 93 GLN A N 1
ATOM 702 C CA . GLN A 1 93 ? 4.828 11.019 -27.182 1.00 82.88 93 GLN A CA 1
ATOM 703 C C . GLN A 1 93 ? 5.492 10.128 -26.121 1.00 82.88 93 GLN A C 1
ATOM 705 O O . GLN A 1 93 ? 5.869 8.991 -26.418 1.00 82.88 93 GLN A O 1
ATOM 710 N N . PRO A 1 94 ? 5.665 10.629 -24.884 1.00 87.31 94 PRO A N 1
ATOM 711 C CA . PRO A 1 94 ? 6.192 9.812 -23.807 1.00 87.31 94 PRO A CA 1
ATOM 712 C C . PRO A 1 94 ? 5.260 8.657 -23.480 1.00 87.31 94 PRO A C 1
ATOM 714 O O . PRO A 1 94 ? 4.030 8.748 -23.553 1.00 87.31 94 PRO A O 1
ATOM 717 N N . THR A 1 95 ? 5.880 7.572 -23.060 1.00 90.56 95 THR A N 1
ATOM 718 C CA . THR A 1 95 ? 5.234 6.341 -22.628 1.00 90.56 95 THR A CA 1
ATOM 719 C C . THR A 1 95 ? 5.743 6.008 -21.237 1.00 90.56 95 THR A C 1
ATOM 721 O O . THR A 1 95 ? 6.933 6.109 -20.936 1.00 90.56 95 THR A O 1
ATOM 724 N N . LEU A 1 96 ? 4.809 5.668 -20.362 1.00 92.38 96 LEU A N 1
ATOM 725 C CA . LEU A 1 96 ? 5.078 5.361 -18.972 1.00 92.38 96 LEU A CA 1
ATOM 726 C C . LEU A 1 96 ? 5.231 3.866 -18.773 1.00 92.38 96 LEU A C 1
ATOM 728 O O . LEU A 1 96 ? 4.539 3.067 -19.412 1.00 92.38 96 LEU A O 1
ATOM 732 N N . ALA A 1 97 ? 6.079 3.519 -17.815 1.00 96.12 97 ALA A N 1
ATOM 733 C CA . ALA A 1 97 ? 6.114 2.196 -17.238 1.00 96.12 97 ALA A CA 1
ATOM 734 C C . ALA A 1 97 ? 4.760 1.863 -16.604 1.00 96.12 97 ALA A C 1
ATOM 736 O O . ALA A 1 97 ? 4.178 2.643 -15.843 1.00 96.12 97 ALA A O 1
ATOM 737 N N . GLY A 1 98 ? 4.263 0.676 -16.906 1.00 95.00 98 GLY A N 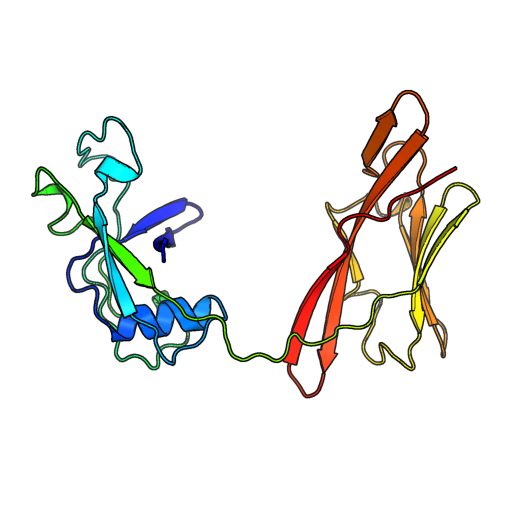1
ATOM 738 C CA . GLY A 1 98 ? 3.048 0.146 -16.326 1.00 95.00 98 GLY A CA 1
ATOM 739 C C . GLY A 1 98 ? 3.133 -1.350 -16.102 1.00 95.00 98 GLY A C 1
ATOM 740 O O . GLY A 1 98 ? 4.054 -2.035 -16.553 1.00 95.00 98 GLY A O 1
ATOM 741 N N . VAL A 1 99 ? 2.117 -1.851 -15.418 1.00 96.00 99 VAL A N 1
ATOM 742 C CA . VAL A 1 99 ? 1.972 -3.254 -15.065 1.00 96.00 99 VAL A CA 1
ATOM 743 C C . VAL A 1 99 ? 0.576 -3.760 -15.371 1.00 96.00 99 VAL A C 1
ATOM 745 O O . VAL A 1 99 ? -0.438 -3.087 -15.158 1.00 96.00 99 VAL A O 1
ATOM 748 N N . GLN A 1 100 ? 0.512 -5.011 -15.796 1.00 93.06 100 GLN A N 1
ATOM 749 C CA . GLN A 1 100 ? -0.669 -5.843 -15.711 1.00 93.06 100 GLN A CA 1
ATOM 750 C C . GLN A 1 100 ? -0.419 -6.895 -14.637 1.00 93.06 100 GLN A C 1
ATOM 752 O O . GLN A 1 100 ? 0.375 -7.809 -14.826 1.00 93.06 100 GLN A O 1
ATOM 757 N N . CYS A 1 101 ? -1.109 -6.753 -13.509 1.00 88.81 101 CYS A N 1
ATOM 758 C CA . CYS A 1 101 ? -1.035 -7.710 -12.417 1.00 88.81 101 CYS A CA 1
ATOM 759 C C . CYS A 1 101 ? -2.263 -8.619 -12.417 1.00 88.81 101 CYS A C 1
ATOM 761 O O . CYS A 1 101 ? -3.377 -8.167 -12.705 1.00 88.81 101 CYS A O 1
ATOM 763 N N . LEU A 1 102 ? -2.064 -9.879 -12.035 1.00 85.06 102 LEU A N 1
ATOM 764 C CA . LEU A 1 102 ? -3.161 -10.760 -11.658 1.00 85.06 102 LEU A CA 1
ATOM 765 C C . LEU A 1 102 ? -3.442 -10.607 -10.160 1.00 85.06 102 LEU A C 1
ATOM 767 O O . LEU A 1 102 ? -2.498 -10.445 -9.381 1.00 85.06 102 LEU A O 1
ATOM 771 N N . PRO A 1 103 ? -4.711 -10.684 -9.724 1.00 77.94 103 PRO A N 1
ATOM 772 C CA . PRO A 1 103 ? -5.016 -10.836 -8.307 1.00 77.94 103 PRO A CA 1
ATOM 773 C C . PRO A 1 103 ? -4.195 -12.002 -7.750 1.00 77.94 103 PRO A C 1
ATOM 775 O O . PRO A 1 103 ? -4.057 -13.025 -8.425 1.00 77.94 103 PRO A O 1
ATOM 778 N N . GLN A 1 104 ? -3.640 -11.883 -6.540 1.00 70.25 104 GLN A N 1
ATOM 779 C CA . GLN A 1 104 ? -3.175 -13.102 -5.880 1.00 70.25 104 GLN A CA 1
ATOM 780 C C . GLN A 1 104 ? -4.354 -14.070 -5.790 1.00 70.25 104 GLN A C 1
ATOM 782 O O . GLN A 1 104 ? -5.454 -13.664 -5.411 1.00 70.25 104 GLN A O 1
ATOM 787 N N . ASN A 1 105 ? -4.102 -15.359 -6.040 1.00 61.75 105 ASN A N 1
ATOM 788 C CA . ASN A 1 105 ? -4.933 -16.454 -5.528 1.00 61.75 105 ASN A CA 1
ATOM 789 C C . ASN A 1 105 ? -4.806 -16.532 -3.994 1.00 61.75 105 ASN A C 1
ATOM 791 O O . ASN A 1 105 ? -4.666 -17.601 -3.406 1.00 61.75 105 ASN A O 1
ATOM 795 N N . ASN A 1 106 ? -4.852 -15.382 -3.329 1.00 55.50 106 ASN A N 1
ATOM 796 C CA . ASN A 1 106 ? -5.232 -15.328 -1.947 1.00 55.50 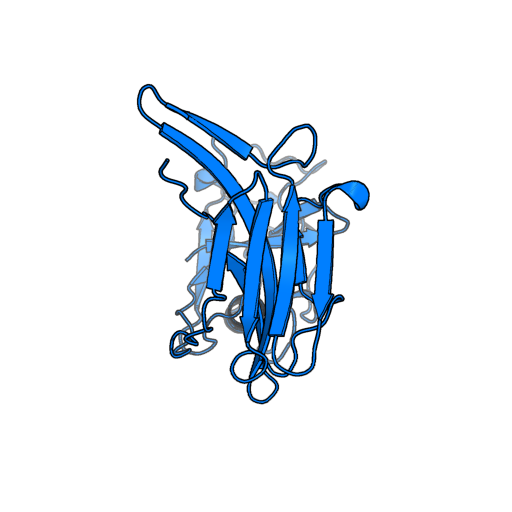106 ASN A CA 1
ATOM 797 C C . ASN A 1 106 ? -6.690 -15.729 -1.980 1.00 55.50 106 ASN A C 1
ATOM 799 O O . ASN A 1 106 ? -7.545 -14.985 -2.468 1.00 55.50 106 ASN A O 1
ATOM 803 N N . THR A 1 107 ? -6.976 -16.927 -1.478 1.00 50.47 107 THR A N 1
ATOM 804 C CA . THR A 1 107 ? -8.263 -17.154 -0.834 1.00 50.47 107 THR A CA 1
ATOM 805 C C . THR A 1 107 ? -8.565 -15.872 -0.076 1.00 50.47 107 THR A C 1
ATOM 807 O O . THR A 1 107 ? -7.730 -15.419 0.708 1.00 50.47 107 THR A O 1
ATOM 810 N N . LYS A 1 108 ? -9.662 -15.190 -0.429 1.00 50.25 108 LYS A N 1
ATOM 811 C CA . LYS A 1 108 ? -10.093 -13.990 0.282 1.00 50.25 108 LYS A CA 1
ATOM 812 C C . LYS A 1 108 ? -10.046 -14.378 1.751 1.00 50.25 108 LYS A C 1
ATOM 814 O O . LYS A 1 108 ? -10.832 -15.231 2.160 1.00 50.25 108 LYS A O 1
ATOM 819 N N . ILE A 1 109 ? -9.049 -13.882 2.486 1.00 55.25 109 ILE A N 1
ATOM 820 C CA . ILE A 1 109 ? -8.895 -14.242 3.886 1.00 55.25 109 ILE A CA 1
ATOM 821 C C . ILE A 1 109 ? -10.194 -13.758 4.499 1.00 55.25 109 ILE A C 1
ATOM 823 O O . ILE A 1 109 ? -10.502 -12.566 4.431 1.00 55.25 109 ILE A O 1
ATOM 827 N N . ASN A 1 110 ? -11.015 -14.694 4.964 1.00 62.75 110 ASN A N 1
ATOM 828 C CA . ASN A 1 110 ? -12.267 -14.342 5.595 1.00 62.75 110 ASN A CA 1
ATOM 829 C C . ASN A 1 110 ? -11.902 -13.812 6.975 1.00 62.75 110 ASN A C 1
ATOM 831 O O . ASN A 1 110 ? -11.803 -14.574 7.935 1.00 62.75 110 ASN A O 1
ATOM 835 N N . ILE A 1 111 ? -11.565 -12.527 7.026 1.00 69.50 111 ILE A N 1
ATOM 836 C CA . ILE A 1 111 ? -11.259 -11.854 8.273 1.00 69.50 111 ILE A CA 1
ATOM 837 C C . ILE A 1 111 ? -12.598 -11.728 9.011 1.00 69.50 111 ILE A C 1
ATOM 839 O O . ILE A 1 111 ? -13.552 -11.193 8.435 1.00 69.50 111 ILE A O 1
ATOM 843 N N . PRO A 1 112 ? -12.707 -12.260 10.238 1.00 78.12 112 PRO A N 1
ATOM 844 C CA . PRO A 1 112 ? -13.939 -12.170 11.006 1.00 78.12 112 PRO A CA 1
ATOM 845 C C . PRO A 1 112 ? -14.331 -10.709 11.230 1.00 78.12 112 PRO A C 1
ATOM 847 O O . PRO A 1 112 ? -13.468 -9.874 11.481 1.00 78.12 112 PRO A O 1
ATOM 850 N N . PHE A 1 113 ? -15.625 -10.399 11.176 1.00 81.50 113 PHE A N 1
ATOM 851 C CA . PHE A 1 113 ? -16.120 -9.073 11.545 1.00 81.50 113 PHE A CA 1
ATOM 852 C C . PHE A 1 113 ? -16.348 -9.011 13.064 1.00 81.50 113 PHE A C 1
ATOM 854 O O . PHE A 1 113 ? -16.875 -9.975 13.621 1.00 81.50 113 PHE A O 1
ATOM 861 N N . PRO A 1 114 ? -15.941 -7.927 13.750 1.00 86.25 114 PRO A N 1
ATOM 862 C CA . PRO A 1 114 ? -16.296 -7.717 15.149 1.00 86.25 114 PRO A CA 1
ATOM 863 C C . PRO A 1 114 ? -17.798 -7.452 15.290 1.00 86.25 114 PRO A C 1
ATOM 865 O O . PRO A 1 114 ? -18.442 -6.969 14.355 1.00 86.25 114 PRO A O 1
ATOM 868 N N . ASP A 1 115 ? -18.344 -7.713 16.475 1.00 87.00 115 ASP A N 1
ATOM 869 C CA . ASP A 1 115 ? -19.746 -7.419 16.759 1.00 87.00 115 ASP A CA 1
ATOM 870 C C . ASP A 1 115 ? -19.899 -5.909 16.967 1.00 87.00 115 ASP A C 1
ATOM 872 O O . ASP A 1 115 ? -19.438 -5.340 17.958 1.00 87.00 115 ASP A O 1
ATOM 876 N N . VAL A 1 116 ? -20.532 -5.229 16.019 1.00 85.31 116 VAL A N 1
ATOM 877 C CA . VAL A 1 116 ? -20.747 -3.784 16.106 1.00 85.31 116 VAL A CA 1
ATOM 878 C C . VAL A 1 116 ? -22.099 -3.501 16.750 1.00 85.31 116 VAL A C 1
ATOM 880 O O . VAL A 1 116 ? -23.110 -4.096 16.384 1.00 85.31 116 VAL A O 1
ATOM 883 N N . ARG A 1 117 ? -22.121 -2.586 17.722 1.00 82.75 117 ARG A N 1
ATOM 884 C CA . ARG A 1 117 ? -23.330 -2.179 18.445 1.00 82.75 117 ARG A CA 1
ATOM 885 C C . ARG A 1 117 ? -23.437 -0.666 18.499 1.00 82.75 117 ARG A C 1
ATOM 887 O O . ARG A 1 117 ? -22.437 0.022 18.711 1.00 82.75 117 ARG A O 1
ATOM 894 N N . CYS A 1 118 ? -24.663 -0.176 18.394 1.00 74.75 118 CYS A N 1
ATOM 895 C CA . CYS A 1 118 ? -25.004 1.221 18.607 1.00 74.75 118 CYS A CA 1
ATOM 896 C C . CYS A 1 118 ? -26.161 1.313 19.600 1.00 74.75 118 CYS A C 1
ATOM 898 O O . CYS A 1 118 ? -27.114 0.540 19.524 1.00 74.75 118 CYS A O 1
ATOM 900 N N . GLY A 1 119 ? -26.040 2.231 20.548 1.00 74.31 119 GLY A N 1
ATOM 901 C CA . GLY A 1 119 ? -27.020 2.477 21.598 1.00 74.31 119 GLY A CA 1
ATOM 902 C C . GLY A 1 119 ? -26.466 3.494 22.585 1.00 74.31 119 GLY A C 1
ATOM 903 O O . GLY A 1 119 ? -25.250 3.658 22.684 1.00 74.31 119 GLY A O 1
ATOM 904 N N . ASP A 1 120 ? -27.348 4.213 23.277 1.00 80.38 120 ASP A N 1
ATOM 905 C CA . ASP A 1 120 ? -26.968 5.192 24.303 1.00 80.38 120 ASP A CA 1
ATOM 906 C C . ASP A 1 120 ? -25.943 6.238 23.813 1.00 80.38 120 ASP A C 1
ATOM 908 O O . ASP A 1 120 ? -25.041 6.638 24.549 1.00 80.38 120 ASP A O 1
ATOM 912 N N . ASN A 1 121 ? -26.074 6.684 22.552 1.00 79.06 121 ASN A N 1
ATOM 913 C CA . ASN A 1 121 ? -25.197 7.680 21.918 1.00 79.06 121 ASN A CA 1
ATOM 914 C C . ASN A 1 121 ? -23.710 7.245 21.825 1.00 79.06 121 ASN A C 1
ATOM 916 O O . ASN A 1 121 ? -22.794 8.071 21.741 1.00 79.06 121 ASN A O 1
ATOM 920 N N . VAL A 1 122 ? -23.465 5.932 21.817 1.00 84.88 122 VAL A N 1
ATOM 921 C CA . VAL A 1 122 ? -22.140 5.320 21.690 1.00 84.88 122 VAL A CA 1
ATOM 922 C C . VAL A 1 122 ? -22.147 4.273 20.577 1.00 84.88 122 VAL A C 1
ATOM 924 O O . VAL A 1 122 ? -22.979 3.367 20.546 1.00 84.88 122 VAL A O 1
ATOM 927 N N . LEU A 1 123 ? -21.161 4.367 19.687 1.00 85.00 123 LEU A N 1
ATOM 928 C CA . LEU A 1 123 ? -20.827 3.326 18.724 1.00 85.00 123 LEU A CA 1
ATOM 929 C C . LEU A 1 123 ? -19.723 2.462 19.325 1.00 85.00 123 LEU A C 1
ATOM 931 O O . LEU A 1 123 ? -18.695 2.984 19.749 1.00 85.00 123 LEU A O 1
ATOM 935 N N . SER A 1 124 ? -19.902 1.146 19.348 1.00 88.88 124 SER A N 1
ATOM 936 C CA . SER A 1 124 ? -18.913 0.214 19.889 1.00 88.88 124 SER A CA 1
ATOM 937 C C . SER A 1 124 ? -18.674 -0.968 18.961 1.00 88.88 124 SER A C 1
ATOM 939 O O . SER A 1 124 ? -19.578 -1.408 18.256 1.00 88.88 124 SER A O 1
ATOM 941 N N . ALA A 1 125 ? -17.447 -1.477 18.969 1.00 91.12 125 ALA A N 1
ATOM 942 C CA . ALA A 1 125 ? -17.074 -2.706 18.293 1.00 91.12 125 ALA A CA 1
ATOM 943 C C . ALA A 1 125 ? -16.431 -3.668 19.291 1.00 91.12 125 ALA A C 1
ATOM 945 O O . ALA A 1 125 ? -15.475 -3.324 19.996 1.00 91.12 125 ALA A O 1
ATOM 946 N N . ASP A 1 126 ? -16.986 -4.870 19.317 1.00 92.19 126 ASP A N 1
ATOM 947 C CA . ASP A 1 126 ? -16.646 -5.973 20.197 1.00 92.19 126 ASP A CA 1
ATOM 948 C C . ASP A 1 126 ? -15.799 -6.997 19.449 1.00 92.19 126 ASP A C 1
ATOM 950 O O . ASP A 1 126 ? -16.202 -7.539 18.422 1.00 92.19 126 ASP A O 1
ATOM 954 N N . PHE A 1 127 ? -14.627 -7.293 19.994 1.00 92.50 127 PHE A N 1
ATOM 955 C CA . PHE A 1 127 ? -13.674 -8.259 19.466 1.00 92.50 127 PHE A CA 1
ATOM 956 C C . PHE A 1 127 ? -13.579 -9.442 20.438 1.00 92.50 127 PHE A C 1
ATOM 958 O O . PHE A 1 127 ? -12.824 -9.372 21.417 1.00 92.50 127 PHE A O 1
ATOM 965 N N . PRO A 1 128 ? -14.341 -10.531 20.215 1.00 93.62 128 PRO A N 1
ATOM 966 C CA . PRO A 1 128 ? -14.206 -11.750 21.003 1.00 93.62 128 PRO A CA 1
ATOM 967 C C . PRO A 1 128 ? -12.784 -12.305 20.896 1.00 93.62 128 PRO A C 1
ATOM 969 O O . PRO A 1 128 ? -12.319 -12.619 19.800 1.00 93.62 128 PRO A O 1
ATOM 972 N N . LEU A 1 129 ? -12.086 -12.480 22.018 1.00 90.88 129 LEU A N 1
ATOM 973 C CA . LEU A 1 129 ? -10.686 -12.930 22.021 1.00 90.88 129 LEU A CA 1
ATOM 974 C C . LEU A 1 129 ? -10.516 -14.379 21.542 1.00 90.88 129 LEU A C 1
ATOM 976 O O . LEU A 1 129 ? -9.425 -14.770 21.145 1.00 90.88 129 LEU A O 1
ATOM 980 N N . SER A 1 130 ? -11.598 -15.163 21.501 1.00 89.56 130 SER A N 1
ATOM 981 C CA . SER A 1 130 ? -11.622 -16.471 20.834 1.00 89.56 130 SER A CA 1
ATOM 982 C C . SER A 1 130 ? -11.426 -16.370 19.316 1.00 89.56 130 SER A C 1
ATOM 984 O O . SER A 1 130 ? -10.885 -17.285 18.704 1.00 89.56 130 SER A O 1
ATOM 986 N N . THR A 1 131 ? -11.866 -15.262 18.716 1.00 86.88 131 THR A N 1
ATOM 987 C CA . THR A 1 131 ? -11.825 -14.998 17.269 1.00 86.88 131 THR A CA 1
ATOM 988 C C . THR A 1 131 ? -10.692 -14.032 16.905 1.00 86.88 131 THR A C 1
ATOM 990 O O . THR A 1 131 ? -10.086 -14.138 15.837 1.00 86.88 131 THR A O 1
ATOM 993 N N . PHE A 1 132 ? -10.359 -13.122 17.824 1.00 87.94 132 PHE A N 1
ATOM 994 C CA . PHE A 1 132 ? -9.323 -12.100 17.689 1.00 87.94 132 PHE A CA 1
ATOM 995 C C . PHE A 1 132 ? -8.265 -12.215 18.809 1.00 87.94 132 PHE A C 1
ATOM 997 O O . PHE A 1 132 ? -8.098 -11.282 19.595 1.00 87.94 132 PHE A O 1
ATOM 1004 N N . PRO A 1 133 ? -7.514 -13.329 18.905 1.00 85.62 133 PRO A N 1
ATOM 1005 C CA . PRO A 1 133 ? -6.639 -13.618 20.052 1.00 85.62 133 PRO A CA 1
ATOM 1006 C C . PRO A 1 133 ? -5.456 -12.653 20.222 1.00 85.62 133 PRO A C 1
ATOM 1008 O O . PRO A 1 133 ? -4.839 -12.617 21.283 1.00 85.62 133 PRO A O 1
ATOM 1011 N N . TYR A 1 134 ? -5.138 -11.866 19.192 1.00 85.44 134 TYR A N 1
ATOM 1012 C CA . TYR A 1 134 ? -4.018 -10.919 19.191 1.00 85.44 134 TYR A CA 1
ATOM 1013 C C . TYR A 1 134 ? -4.455 -9.450 19.151 1.00 85.44 134 TYR A C 1
ATOM 1015 O O . TYR A 1 134 ? -3.632 -8.558 18.922 1.00 85.44 134 TYR A O 1
ATOM 1023 N N . ILE A 1 135 ? -5.748 -9.178 19.323 1.00 88.12 135 ILE A N 1
ATOM 1024 C CA . ILE A 1 135 ? -6.256 -7.810 19.400 1.00 88.12 135 ILE A CA 1
ATOM 1025 C C . ILE A 1 135 ? -5.747 -7.159 20.695 1.00 88.12 135 ILE A C 1
ATOM 1027 O O . ILE A 1 135 ? -5.704 -7.782 21.754 1.00 88.12 135 ILE A O 1
ATOM 1031 N N . THR A 1 136 ? -5.312 -5.907 20.615 1.00 84.69 136 THR A N 1
ATOM 1032 C CA . THR A 1 136 ? -4.802 -5.134 21.753 1.00 84.69 136 THR A CA 1
ATOM 1033 C C . THR A 1 136 ? -5.225 -3.671 21.616 1.00 84.69 136 THR A C 1
ATOM 1035 O O . THR A 1 136 ? -5.506 -3.209 20.507 1.00 84.69 136 THR A O 1
ATOM 1038 N N . PRO A 1 137 ? -5.184 -2.874 22.699 1.00 86.88 137 PRO A N 1
ATOM 1039 C CA . PRO A 1 137 ? -5.472 -1.442 22.618 1.00 86.88 137 PRO A CA 1
ATOM 1040 C C . PRO A 1 137 ? -4.586 -0.661 21.631 1.00 86.88 137 PRO A C 1
ATOM 1042 O O . PRO A 1 137 ? -4.953 0.446 21.242 1.00 86.88 137 PRO A O 1
ATOM 1045 N N . TYR A 1 138 ? -3.436 -1.211 21.231 1.00 86.62 138 TYR A N 1
ATOM 1046 C CA . TYR A 1 138 ? -2.463 -0.570 20.340 1.00 86.62 138 TYR A CA 1
ATOM 1047 C C . TYR A 1 138 ? -2.670 -0.890 18.857 1.00 86.62 138 TYR A C 1
ATOM 1049 O O . TYR A 1 138 ? -2.001 -0.301 18.010 1.00 86.62 138 TYR A O 1
ATOM 1057 N N . ASN A 1 139 ? -3.538 -1.849 18.528 1.00 86.38 139 ASN A N 1
ATOM 1058 C CA . ASN A 1 139 ? -3.730 -2.314 17.155 1.00 86.38 139 ASN A CA 1
ATOM 1059 C C . ASN A 1 139 ? -5.178 -2.194 16.659 1.00 86.38 139 ASN A C 1
ATOM 1061 O O . ASN A 1 139 ? -5.500 -2.758 15.614 1.00 86.38 139 ASN A O 1
ATOM 1065 N N . VAL A 1 140 ? -6.002 -1.422 17.375 1.00 89.50 140 VAL A N 1
ATOM 1066 C CA . VAL A 1 140 ? -7.376 -1.056 17.010 1.00 89.50 140 VAL A CA 1
ATOM 1067 C C . VAL A 1 140 ? -7.583 0.430 17.245 1.00 89.50 140 VAL A C 1
ATOM 1069 O O . VAL A 1 140 ? -7.431 0.878 18.380 1.00 89.50 140 VAL A O 1
ATOM 1072 N N . ASP A 1 141 ? -7.972 1.180 16.218 1.00 89.25 141 ASP A N 1
ATOM 1073 C CA . ASP A 1 141 ? -8.237 2.621 16.302 1.00 89.25 141 ASP A CA 1
ATOM 1074 C C . ASP A 1 141 ? -9.351 3.053 15.343 1.00 89.25 141 ASP A C 1
ATOM 1076 O O . ASP A 1 141 ? -9.620 2.386 14.343 1.00 89.25 141 ASP A O 1
ATOM 1080 N N . PHE A 1 142 ? -9.948 4.214 15.612 1.00 86.31 142 PHE A N 1
ATOM 1081 C CA . PHE A 1 142 ? -10.813 4.899 14.653 1.00 86.31 142 PHE A CA 1
ATOM 1082 C C . PHE A 1 142 ? -9.997 5.720 13.650 1.00 86.31 142 PHE A C 1
ATOM 1084 O O . PHE A 1 142 ? -8.946 6.273 13.989 1.00 86.31 142 PHE A O 1
ATOM 1091 N N . LEU A 1 143 ? -10.497 5.804 12.418 1.00 79.94 143 LEU A N 1
ATOM 1092 C CA . LEU A 1 143 ? -9.956 6.623 11.342 1.00 79.94 143 LEU A CA 1
ATOM 1093 C C . LEU A 1 143 ? -11.038 7.548 10.750 1.00 79.94 143 LEU A C 1
ATOM 1095 O O . LEU A 1 143 ? -12.156 7.087 10.519 1.00 79.94 143 LEU A O 1
ATOM 1099 N N . PRO A 1 144 ? -10.702 8.818 10.445 1.00 80.06 144 PRO A N 1
ATOM 1100 C CA . PRO A 1 144 ? -9.480 9.517 10.865 1.00 80.06 144 PRO A CA 1
ATOM 1101 C C . PRO A 1 144 ? -9.358 9.561 12.397 1.00 80.06 144 PRO A C 1
ATOM 1103 O O . PRO A 1 144 ? -10.323 9.284 13.105 1.00 80.06 144 PRO A O 1
ATOM 1106 N N . ALA A 1 145 ? -8.160 9.853 12.914 1.00 83.00 145 ALA A N 1
ATOM 1107 C CA . ALA A 1 145 ? -7.939 9.869 14.358 1.00 83.00 145 ALA A CA 1
ATOM 1108 C C . ALA A 1 145 ? -8.951 10.804 15.042 1.00 83.00 145 ALA A C 1
ATOM 1110 O O . ALA A 1 145 ? -9.089 11.975 14.681 1.00 83.00 145 ALA A O 1
ATOM 1111 N N . VAL A 1 146 ? -9.673 10.260 16.015 1.00 84.94 146 VAL A N 1
ATOM 1112 C CA . VAL A 1 146 ? -10.664 10.986 16.811 1.00 84.94 146 VAL A CA 1
ATOM 1113 C C . VAL A 1 146 ? -10.021 11.461 18.128 1.00 84.94 146 VAL A C 1
ATOM 1115 O O . VAL A 1 146 ? -9.030 10.867 18.570 1.00 84.94 146 VAL A O 1
ATOM 1118 N N . PRO A 1 147 ? -10.543 12.512 18.787 1.00 88.81 147 PRO A N 1
ATOM 1119 C CA . PRO A 1 147 ? -10.015 12.968 20.072 1.00 88.81 147 PRO A CA 1
ATOM 1120 C C . PRO A 1 147 ? -10.020 11.856 21.130 1.00 88.81 147 PRO A C 1
ATOM 1122 O O . PRO A 1 147 ? -10.981 11.096 21.234 1.00 88.81 147 PRO A O 1
ATOM 1125 N N . ALA A 1 148 ? -8.985 11.793 21.972 1.00 86.88 148 ALA A N 1
ATOM 1126 C CA . ALA A 1 148 ? -8.878 10.761 23.009 1.00 86.88 148 ALA A CA 1
ATOM 1127 C C . ALA A 1 148 ? -10.052 10.783 24.008 1.00 86.88 148 ALA A C 1
ATOM 1129 O O . ALA A 1 148 ? -10.446 9.738 24.508 1.00 86.88 148 ALA A O 1
ATOM 1130 N N . SER A 1 149 ? -10.656 11.953 24.250 1.00 89.00 149 SER A N 1
ATOM 1131 C CA . SER A 1 149 ? -11.857 12.100 25.085 1.00 89.00 149 SER A CA 1
ATOM 1132 C C . SER A 1 149 ? -13.107 11.443 24.494 1.00 89.00 149 SER A C 1
ATOM 1134 O O . SER A 1 149 ? -14.070 11.210 25.217 1.00 89.00 149 SER A O 1
ATOM 1136 N N . CYS A 1 150 ? -13.109 11.170 23.190 1.00 88.81 150 CYS A N 1
ATOM 1137 C CA . CYS A 1 150 ? -14.213 10.532 22.488 1.00 88.81 150 CYS A CA 1
ATOM 1138 C C . CYS A 1 150 ? -14.091 9.010 22.450 1.00 88.81 150 CYS A C 1
ATOM 1140 O O . CYS A 1 150 ? -15.063 8.360 22.086 1.00 88.81 150 CYS A O 1
ATOM 1142 N N . VAL A 1 151 ? -12.924 8.443 22.781 1.00 91.38 151 VAL A N 1
ATOM 1143 C CA . VAL A 1 151 ? -12.649 7.009 22.630 1.00 91.38 151 VAL A CA 1
ATOM 1144 C C . VAL A 1 151 ? -12.523 6.350 23.980 1.00 91.38 151 VAL A C 1
ATOM 1146 O O . VAL A 1 151 ? -11.758 6.790 24.833 1.00 91.38 151 VAL A O 1
ATOM 1149 N N . ASN A 1 152 ? -13.196 5.218 24.128 1.00 93.06 152 ASN A N 1
ATOM 1150 C CA . ASN A 1 152 ? -12.982 4.325 25.250 1.00 93.06 152 ASN A CA 1
ATOM 1151 C C . ASN A 1 152 ? -12.523 2.956 24.734 1.00 93.06 152 ASN A C 1
ATOM 1153 O O . ASN A 1 152 ? -13.071 2.431 23.765 1.00 93.06 152 ASN A O 1
ATOM 1157 N N . LYS A 1 153 ? -11.492 2.391 25.366 1.00 94.19 153 LYS A N 1
ATOM 1158 C CA . LYS A 1 153 ? -10.973 1.049 25.081 1.00 94.19 153 LYS A CA 1
ATOM 1159 C C . LYS A 1 153 ? -11.015 0.248 26.375 1.00 94.19 153 LYS A C 1
ATOM 1161 O O . LYS A 1 153 ? -10.373 0.618 27.354 1.00 94.19 153 LYS A O 1
ATOM 1166 N N . THR A 1 154 ? -11.745 -0.859 26.372 1.00 93.62 154 THR A N 1
ATOM 1167 C CA . THR A 1 154 ? -11.875 -1.762 27.522 1.00 93.62 154 THR A CA 1
ATOM 1168 C C . THR A 1 154 ? -11.502 -3.178 27.105 1.00 93.62 154 THR A C 1
ATOM 1170 O O . THR A 1 154 ? -11.747 -3.584 25.972 1.00 93.62 154 THR A O 1
ATOM 1173 N N . SER A 1 155 ? -10.868 -3.930 28.000 1.00 93.81 155 SER A N 1
ATOM 1174 C CA . SER A 1 155 ? -10.439 -5.301 27.725 1.00 93.81 155 SER A CA 1
ATOM 1175 C C . SER A 1 155 ? -10.613 -6.160 28.964 1.00 93.81 155 SER A C 1
ATOM 1177 O O . SER A 1 155 ? -10.276 -5.733 30.068 1.00 93.81 155 SER A O 1
ATOM 1179 N N . ASN A 1 156 ? -11.095 -7.382 28.776 1.00 92.62 156 ASN A N 1
ATOM 1180 C CA . ASN A 1 156 ? -11.073 -8.440 29.782 1.00 92.62 156 ASN A CA 1
ATOM 1181 C C . ASN A 1 156 ? -10.520 -9.738 29.156 1.00 92.62 156 ASN A C 1
ATOM 1183 O O . ASN A 1 156 ? -9.946 -9.702 28.070 1.00 92.62 156 ASN A O 1
ATOM 1187 N N . ASN A 1 157 ? -10.682 -10.880 29.831 1.00 91.75 157 ASN A N 1
ATOM 1188 C CA . ASN A 1 157 ? -10.143 -12.167 29.373 1.00 91.75 157 ASN A CA 1
ATOM 1189 C C . ASN A 1 157 ? -10.883 -12.785 28.171 1.00 91.75 157 ASN A C 1
ATOM 1191 O O . ASN A 1 157 ? -10.402 -13.767 27.613 1.00 91.75 157 ASN A O 1
ATOM 1195 N N . THR A 1 158 ? -12.049 -12.268 27.780 1.00 93.56 158 THR A N 1
ATOM 1196 C CA . THR A 1 158 ? -12.881 -12.838 26.705 1.00 93.56 158 THR A CA 1
ATOM 1197 C C . THR A 1 158 ? -13.194 -11.852 25.586 1.00 93.56 158 THR A C 1
ATOM 1199 O O . THR A 1 158 ? -13.526 -12.279 24.481 1.00 93.56 158 THR A O 1
ATOM 1202 N N . LEU A 1 159 ? -13.082 -10.552 25.845 1.00 93.81 159 LEU A N 1
ATOM 1203 C CA . LEU A 1 159 ? -13.563 -9.495 24.971 1.00 93.81 159 LEU A CA 1
ATOM 1204 C C . LEU A 1 159 ? -12.662 -8.261 25.053 1.00 93.81 159 LEU A C 1
ATOM 1206 O O . LEU A 1 159 ? -12.353 -7.770 26.143 1.00 93.81 159 LEU A O 1
ATOM 1210 N N . PHE A 1 160 ? -12.321 -7.715 23.891 1.00 94.81 160 PHE A N 1
ATOM 1211 C CA . PHE A 1 160 ? -11.837 -6.346 23.750 1.00 94.81 160 PHE A CA 1
ATOM 1212 C C . PHE A 1 160 ? -12.936 -5.488 23.115 1.00 94.81 160 PHE A C 1
ATOM 1214 O O . PHE A 1 160 ? -13.524 -5.887 22.115 1.00 94.81 160 PHE A O 1
ATOM 1221 N N . ARG A 1 161 ? -13.213 -4.312 23.680 1.00 94.38 161 ARG A N 1
ATOM 1222 C CA . ARG A 1 161 ? -14.204 -3.359 23.170 1.00 94.38 161 ARG A CA 1
ATOM 1223 C C . ARG A 1 161 ? -13.558 -2.003 22.949 1.00 94.38 161 ARG A C 1
ATOM 1225 O O . ARG A 1 161 ? -12.953 -1.443 23.866 1.00 94.38 161 ARG A O 1
ATOM 1232 N N . ILE A 1 162 ? -13.769 -1.446 21.763 1.00 93.31 162 ILE A N 1
ATOM 1233 C CA . ILE A 1 162 ? -13.499 -0.041 21.452 1.00 93.31 162 ILE A CA 1
ATOM 1234 C C . ILE A 1 162 ? -14.823 0.677 21.213 1.00 93.31 162 ILE A C 1
ATOM 1236 O O . ILE A 1 162 ? -15.723 0.119 20.587 1.00 93.31 162 ILE A O 1
ATOM 1240 N N . SER A 1 163 ? -14.957 1.904 21.700 1.00 91.31 163 SER A N 1
ATOM 1241 C CA . SER A 1 163 ? -16.154 2.704 21.477 1.00 91.31 163 SER A CA 1
ATOM 1242 C C . SER A 1 163 ? -15.846 4.171 21.226 1.00 91.31 163 SER A C 1
ATOM 1244 O O . SER A 1 163 ? -14.851 4.685 21.737 1.00 91.31 163 SER A O 1
ATOM 1246 N N . VAL A 1 164 ? -16.716 4.835 20.467 1.00 89.75 164 VAL A N 1
ATOM 1247 C CA . VAL A 1 164 ? -16.683 6.273 20.200 1.00 89.75 164 VAL A CA 1
ATOM 1248 C C . VAL A 1 164 ? -18.033 6.910 20.508 1.00 89.75 164 VAL A C 1
ATOM 1250 O O . VAL A 1 164 ? -19.084 6.350 20.188 1.00 89.75 164 VAL A O 1
ATOM 1253 N N . SER A 1 165 ? -18.003 8.079 21.143 1.00 86.88 165 SER A N 1
ATOM 1254 C CA . SER A 1 165 ? -19.201 8.896 21.344 1.00 86.88 165 SER A CA 1
ATOM 1255 C C . SER A 1 165 ? -19.711 9.429 20.007 1.00 86.88 165 SER A C 1
ATOM 1257 O O . SER A 1 165 ? -18.951 10.016 19.238 1.00 86.88 165 SER A O 1
ATOM 1259 N N . VAL A 1 166 ? -21.004 9.251 19.754 1.00 77.81 166 VAL A N 1
ATOM 1260 C CA . VAL A 1 166 ? -21.659 9.606 18.484 1.00 77.81 166 VAL A CA 1
ATOM 1261 C C . VAL A 1 166 ? -22.056 11.093 18.444 1.00 77.81 166 VAL A C 1
ATOM 1263 O O . VAL A 1 166 ? -22.209 11.687 17.379 1.00 77.81 166 VAL A O 1
ATOM 1266 N N . SER A 1 167 ? -22.141 11.742 19.607 1.00 70.19 167 SER A N 1
ATOM 1267 C CA . SER A 1 167 ? -22.426 13.174 19.738 1.00 70.19 167 SER A CA 1
ATOM 1268 C C . SER A 1 167 ? -21.196 14.075 19.589 1.00 70.19 167 SER A C 1
ATOM 1270 O O . SER A 1 167 ? -20.142 13.800 20.166 1.00 70.19 167 SER A O 1
ATOM 1272 N N . GLY A 1 168 ? -21.386 15.251 18.984 1.00 70.12 168 GLY A N 1
ATOM 1273 C CA . GLY A 1 168 ? -20.449 16.377 19.071 1.00 70.12 168 GLY A CA 1
ATOM 1274 C C . GLY A 1 168 ? -19.259 16.296 18.106 1.00 70.12 168 GLY A C 1
ATOM 1275 O O . GLY A 1 168 ? -19.383 15.811 16.988 1.00 70.12 168 GLY A O 1
ATOM 1276 N N . SER A 1 169 ? -18.095 16.798 18.532 1.00 66.81 169 SER A N 1
ATOM 1277 C CA . SER A 1 169 ? -16.876 16.964 17.714 1.00 66.81 169 SER A CA 1
ATOM 1278 C C . SER A 1 169 ? -16.024 15.691 17.557 1.00 66.81 169 SER A C 1
ATOM 1280 O O . SER A 1 169 ? -14.822 15.775 17.312 1.00 66.81 169 SER A O 1
ATOM 1282 N N . CYS A 1 170 ? -16.605 14.502 17.732 1.00 77.31 170 CYS A N 1
ATOM 1283 C CA . CYS A 1 170 ? -15.876 13.228 17.762 1.00 77.31 170 CYS A CA 1
ATOM 1284 C C . CYS A 1 170 ? -15.577 12.641 16.371 1.00 77.31 170 CYS A C 1
ATOM 1286 O O . CYS A 1 170 ? -15.351 11.440 16.251 1.00 77.31 170 CYS A O 1
ATOM 1288 N N . ASN A 1 171 ? -15.574 13.484 15.327 1.00 74.62 171 ASN A N 1
ATOM 1289 C CA . ASN A 1 171 ? -15.331 13.132 13.918 1.00 74.62 171 ASN A CA 1
ATOM 1290 C C . ASN A 1 171 ? -16.186 11.968 13.384 1.00 74.62 171 ASN A C 1
ATOM 1292 O O . ASN A 1 171 ? -15.867 11.389 12.349 1.00 74.62 171 ASN A O 1
ATOM 1296 N N . THR A 1 172 ? -17.287 11.655 14.065 1.00 75.50 172 THR A N 1
ATOM 1297 C CA . THR A 1 172 ? -18.303 10.748 13.551 1.00 75.50 172 THR A CA 1
ATOM 1298 C C . THR A 1 172 ? -19.053 11.463 12.437 1.00 75.50 172 THR A C 1
ATOM 1300 O O . THR A 1 172 ? -19.564 12.567 12.635 1.00 75.50 172 THR A O 1
ATOM 1303 N N . VAL A 1 173 ? -19.084 10.864 11.250 1.00 73.25 173 VAL A N 1
ATOM 1304 C CA . VAL A 1 173 ? -19.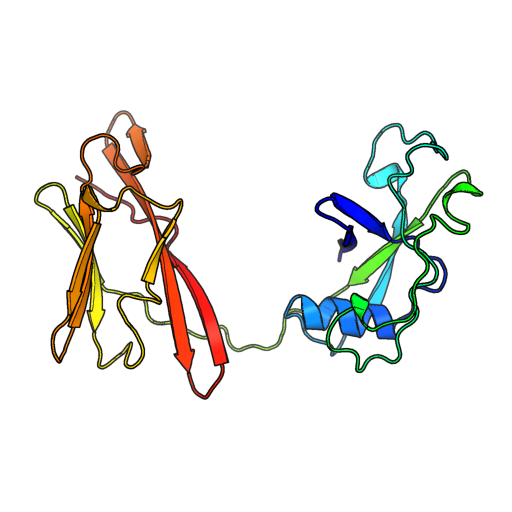725 11.472 10.086 1.00 73.25 173 VAL A CA 1
ATOM 1305 C C . VAL A 1 173 ? -21.227 11.274 10.211 1.00 73.25 173 VAL A C 1
ATOM 1307 O O . VAL A 1 173 ? -21.715 10.152 10.129 1.00 73.25 173 VAL A O 1
ATOM 1310 N N . LEU A 1 174 ? -21.951 12.372 10.407 1.00 72.50 174 LEU A N 1
ATOM 1311 C CA . LEU A 1 174 ? -23.405 12.404 10.329 1.00 72.50 174 LEU A CA 1
ATOM 1312 C C . LEU A 1 174 ? -23.815 12.492 8.856 1.00 72.50 174 LEU A C 1
ATOM 1314 O O . LEU A 1 174 ? -23.440 13.438 8.163 1.00 72.50 174 LEU A O 1
ATOM 1318 N N . LYS A 1 175 ? -24.595 11.524 8.388 1.00 71.31 175 LYS A N 1
ATOM 1319 C CA . LYS A 1 175 ? -25.325 11.596 7.125 1.00 71.31 175 LYS A CA 1
ATOM 1320 C C . LYS A 1 175 ? -26.809 11.599 7.444 1.00 71.31 175 LYS A C 1
ATOM 1322 O O . LYS A 1 175 ? -27.340 10.607 7.930 1.00 71.31 175 LYS A O 1
ATOM 1327 N N . ASP A 1 176 ? -27.472 12.709 7.181 1.00 67.19 176 ASP A N 1
ATOM 1328 C CA . ASP A 1 176 ? -28.912 12.846 7.312 1.00 67.19 176 ASP A CA 1
ATOM 1329 C C . ASP A 1 176 ? -29.591 12.688 5.945 1.00 67.19 176 ASP A C 1
ATOM 1331 O O . ASP A 1 176 ? -29.145 13.198 4.917 1.00 67.19 176 ASP A O 1
ATOM 1335 N N . ASN A 1 177 ? -30.690 11.940 5.917 1.00 67.19 177 ASN A N 1
ATOM 1336 C CA . ASN A 1 177 ? -31.646 11.963 4.817 1.00 67.19 177 ASN A CA 1
ATOM 1337 C C . ASN A 1 177 ? -33.054 12.234 5.379 1.00 67.19 177 ASN A C 1
ATOM 1339 O O . ASN A 1 177 ? -33.244 12.320 6.588 1.00 67.19 177 ASN A O 1
ATOM 1343 N N . LEU A 1 178 ? -34.068 12.357 4.517 1.00 71.00 178 LEU A N 1
ATOM 1344 C CA . LEU A 1 178 ? -35.443 12.692 4.934 1.00 71.00 178 LEU A CA 1
ATOM 1345 C C . LEU A 1 178 ? -36.119 11.655 5.858 1.00 71.00 178 LEU A C 1
ATOM 1347 O O . LEU A 1 178 ? -37.212 11.905 6.354 1.00 71.00 178 LEU A O 1
ATOM 1351 N N . THR A 1 179 ? -35.511 10.486 6.047 1.00 74.69 179 THR A N 1
ATOM 1352 C CA . THR A 1 179 ? -36.098 9.324 6.732 1.00 74.69 179 THR A CA 1
ATOM 1353 C C . THR A 1 179 ? -35.180 8.686 7.773 1.00 74.69 179 THR A C 1
ATOM 1355 O O . THR A 1 179 ? -35.671 7.929 8.597 1.00 74.69 179 THR A O 1
ATOM 1358 N N . HIS A 1 180 ? -33.874 8.963 7.740 1.00 57.38 180 HIS A N 1
ATOM 1359 C CA . HIS A 1 180 ? -32.869 8.285 8.550 1.00 57.38 180 HIS A CA 1
ATOM 1360 C C . HIS A 1 180 ? -31.700 9.218 8.860 1.00 57.38 180 HIS A C 1
ATOM 1362 O O . HIS A 1 180 ? -31.314 10.060 8.042 1.00 57.38 180 HIS A O 1
ATOM 1368 N N . ILE A 1 181 ? -31.094 8.989 10.019 1.00 64.56 181 ILE A N 1
ATOM 1369 C CA . ILE A 1 181 ? -29.791 9.524 10.390 1.00 64.56 181 ILE A CA 1
ATOM 1370 C C . ILE A 1 181 ? -28.813 8.351 10.426 1.00 64.56 181 ILE A C 1
ATOM 1372 O O . ILE A 1 181 ? -29.021 7.378 11.144 1.00 64.56 181 ILE A O 1
ATOM 1376 N N . THR A 1 182 ? -27.734 8.445 9.658 1.00 65.31 182 THR A N 1
ATOM 1377 C CA . THR A 1 182 ? -26.664 7.450 9.622 1.00 65.31 182 THR A CA 1
ATOM 1378 C C . THR A 1 182 ? -25.400 8.064 10.200 1.00 65.31 182 THR A C 1
ATOM 1380 O O . THR A 1 182 ? -24.927 9.092 9.718 1.00 65.31 182 THR A O 1
ATOM 1383 N N . TYR A 1 183 ? -24.827 7.422 11.216 1.00 69.62 183 TYR A N 1
ATOM 1384 C CA . TYR A 1 183 ? -23.518 7.797 11.739 1.00 69.62 183 TYR A CA 1
ATOM 1385 C C . TYR A 1 183 ? -22.457 6.836 11.224 1.00 69.62 183 TYR A C 1
ATOM 1387 O O . TYR A 1 183 ? -22.553 5.629 11.420 1.00 69.62 183 TYR A O 1
ATOM 1395 N N . GLU A 1 184 ? -21.417 7.374 10.602 1.00 73.69 184 GLU A N 1
ATOM 1396 C CA . GLU A 1 184 ? -20.352 6.592 9.993 1.00 73.69 184 GLU A CA 1
ATOM 1397 C C . GLU A 1 184 ? -19.011 6.870 10.684 1.00 73.69 184 GLU A C 1
ATOM 1399 O O . GLU A 1 184 ? -18.592 8.016 10.859 1.00 73.69 184 GLU A O 1
ATOM 1404 N N . ASN A 1 185 ? -18.322 5.794 11.065 1.00 75.50 185 ASN A N 1
ATOM 1405 C CA . ASN A 1 185 ? -16.935 5.807 11.520 1.00 75.50 185 ASN A CA 1
ATOM 1406 C C . ASN A 1 185 ? -16.181 4.666 10.843 1.00 75.50 185 ASN A C 1
ATOM 1408 O O . ASN A 1 185 ? -16.753 3.604 10.597 1.00 75.50 185 ASN A O 1
ATOM 1412 N N . THR A 1 186 ? -14.883 4.860 10.604 1.00 81.88 186 THR A N 1
ATOM 1413 C CA . THR A 1 186 ? -14.016 3.774 10.141 1.00 81.88 186 THR A CA 1
ATOM 1414 C C . THR A 1 186 ? -13.234 3.200 11.310 1.00 81.88 186 THR A C 1
ATOM 1416 O O . THR A 1 186 ? -12.529 3.934 11.998 1.00 81.88 186 THR A O 1
ATOM 1419 N N . ILE A 1 187 ? -13.307 1.886 11.521 1.00 84.69 187 ILE A N 1
ATOM 1420 C CA . ILE A 1 187 ? -12.447 1.191 12.490 1.00 84.69 187 ILE A CA 1
ATOM 1421 C C . ILE A 1 187 ? -11.334 0.488 11.727 1.00 84.69 187 ILE A C 1
ATOM 1423 O O . ILE A 1 187 ? -11.598 -0.343 10.857 1.00 84.69 187 ILE A O 1
ATOM 1427 N N . ARG A 1 188 ? -10.086 0.800 12.073 1.00 85.50 188 ARG A N 1
ATOM 1428 C CA . ARG A 1 188 ? -8.907 0.060 11.628 1.00 85.50 188 ARG A CA 1
ATOM 1429 C C . ARG A 1 188 ? -8.502 -0.910 12.718 1.00 85.50 188 ARG A C 1
ATOM 1431 O O . ARG A 1 188 ? -8.228 -0.489 13.840 1.00 85.50 188 ARG A O 1
ATOM 1438 N N . TYR A 1 189 ? -8.345 -2.174 12.357 1.00 86.12 189 TYR A N 1
ATOM 1439 C CA . TYR A 1 189 ? -7.720 -3.152 13.234 1.00 86.12 189 TYR A CA 1
ATOM 1440 C C . TYR A 1 189 ? -6.739 -4.050 12.484 1.00 86.12 189 TYR A C 1
ATOM 1442 O O . TYR A 1 189 ? -6.813 -4.219 11.262 1.00 86.12 189 TYR A O 1
ATOM 1450 N N . VAL A 1 190 ? -5.779 -4.591 13.231 1.00 78.69 190 VAL A N 1
ATOM 1451 C CA . VAL A 1 190 ? -4.796 -5.548 12.721 1.00 78.69 190 VAL A CA 1
ATOM 1452 C C . VAL A 1 190 ? -5.227 -6.952 13.114 1.00 78.69 190 VAL A C 1
ATOM 1454 O O . VAL A 1 190 ? -5.292 -7.269 14.301 1.00 78.69 190 VAL A O 1
ATOM 1457 N N . TRP A 1 191 ? -5.458 -7.804 12.120 1.00 74.19 191 TRP A N 1
ATOM 1458 C CA . TRP A 1 191 ? -5.679 -9.229 12.335 1.00 74.19 191 TRP A CA 1
ATOM 1459 C C . TRP A 1 191 ? -4.418 -10.024 11.992 1.00 74.19 191 TRP A C 1
ATOM 1461 O O . TRP A 1 191 ? -3.739 -9.749 10.998 1.00 74.19 191 TRP A O 1
ATOM 1471 N N . LEU A 1 192 ? -4.097 -10.994 12.849 1.00 66.62 192 LEU A N 1
ATOM 1472 C CA . LEU A 1 192 ? -2.931 -11.862 12.727 1.00 66.62 192 LEU A CA 1
ATOM 1473 C C . LEU A 1 192 ? -3.397 -13.311 12.580 1.00 66.62 192 LEU A C 1
ATOM 1475 O O . LEU A 1 192 ? -4.076 -13.830 13.464 1.00 66.62 192 LEU A O 1
ATOM 1479 N N . ASN A 1 193 ? -2.990 -13.966 11.494 1.00 60.53 193 ASN A N 1
ATOM 1480 C CA . ASN A 1 193 ? -3.198 -15.400 11.286 1.00 60.53 193 ASN A CA 1
ATOM 1481 C C . ASN A 1 193 ? -1.945 -16.035 10.700 1.00 60.53 193 ASN A C 1
ATOM 1483 O O . ASN A 1 193 ? -1.506 -15.638 9.623 1.00 60.53 193 ASN A O 1
ATOM 1487 N N . ASN A 1 194 ? -1.377 -17.016 11.406 1.00 54.91 194 ASN A N 1
ATOM 1488 C CA . ASN A 1 194 ? -0.217 -17.789 10.953 1.00 54.91 194 ASN A CA 1
ATOM 1489 C C . ASN A 1 194 ? 0.907 -16.910 10.361 1.00 54.91 194 ASN A C 1
ATOM 1491 O O . ASN A 1 194 ? 1.423 -17.190 9.284 1.00 54.91 194 ASN A O 1
ATOM 1495 N N . ASN A 1 195 ? 1.274 -15.835 11.072 1.00 50.22 195 ASN A N 1
ATOM 1496 C CA . ASN A 1 195 ? 2.306 -14.849 10.703 1.00 50.22 195 ASN A CA 1
ATOM 1497 C C . ASN A 1 195 ? 1.967 -13.888 9.546 1.00 50.22 195 ASN A C 1
ATOM 1499 O O . ASN A 1 195 ? 2.799 -13.051 9.196 1.00 50.22 195 ASN A O 1
ATOM 1503 N N . LEU A 1 196 ? 0.754 -13.933 8.989 1.00 54.66 196 LEU A N 1
ATOM 1504 C CA . LEU A 1 196 ? 0.262 -12.909 8.067 1.00 54.66 196 LEU A CA 1
ATOM 1505 C C . LEU A 1 196 ? -0.377 -11.764 8.859 1.00 54.66 196 LEU A C 1
ATOM 1507 O O . LEU A 1 196 ? -1.297 -11.977 9.651 1.00 54.66 196 LEU A O 1
ATOM 1511 N N . ARG A 1 197 ? 0.125 -10.543 8.638 1.00 54.69 197 ARG A N 1
ATOM 1512 C CA . ARG A 1 197 ? -0.429 -9.302 9.189 1.00 54.69 197 ARG A CA 1
ATOM 1513 C C . ARG A 1 197 ? -1.332 -8.660 8.148 1.00 54.69 197 ARG A C 1
ATOM 1515 O O . ARG A 1 197 ? -0.846 -8.158 7.139 1.00 54.69 197 ARG A O 1
ATOM 1522 N N . SER A 1 198 ? -2.633 -8.652 8.406 1.00 56.41 198 SER A N 1
ATOM 1523 C CA . SER A 1 198 ? -3.612 -8.008 7.533 1.00 56.41 198 SER A CA 1
ATOM 1524 C C . SER A 1 198 ? -4.241 -6.813 8.239 1.00 56.41 198 SER A C 1
ATOM 1526 O O . SER A 1 198 ? -4.582 -6.876 9.420 1.00 56.41 198 SER A O 1
ATOM 1528 N N . TYR A 1 199 ? -4.377 -5.713 7.503 1.00 58.09 199 TYR A N 1
ATOM 1529 C CA . TYR A 1 199 ? -5.127 -4.541 7.940 1.00 58.09 199 TYR A CA 1
ATOM 1530 C C . TYR A 1 199 ? -6.528 -4.637 7.359 1.00 58.09 199 TYR A C 1
ATOM 1532 O O . TYR A 1 199 ? -6.676 -4.870 6.158 1.00 58.09 199 TYR A O 1
ATOM 1540 N N . GLN A 1 200 ? -7.543 -4.432 8.190 1.00 63.91 200 GLN A N 1
ATOM 1541 C CA . GLN A 1 200 ? -8.901 -4.257 7.703 1.00 63.91 200 GLN A CA 1
ATOM 1542 C C . GLN A 1 200 ? -9.468 -2.934 8.193 1.00 63.91 200 GLN A C 1
ATOM 1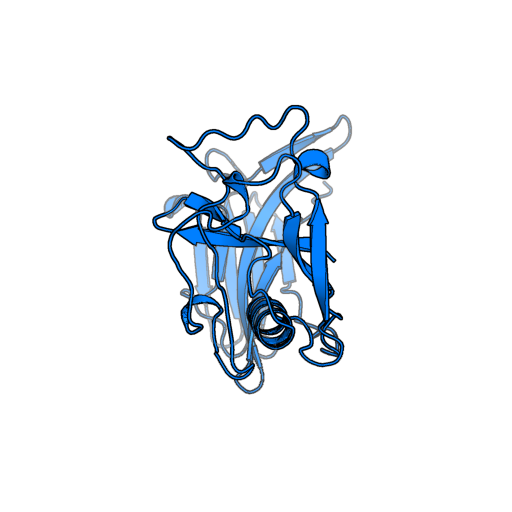544 O O . GLN A 1 200 ? -9.200 -2.485 9.310 1.00 63.91 200 GLN A O 1
ATOM 1549 N N . TYR A 1 201 ? -10.246 -2.329 7.306 1.00 61.84 201 TYR A N 1
ATOM 1550 C CA . TYR A 1 201 ? -11.044 -1.147 7.558 1.00 61.84 201 TYR A CA 1
ATOM 1551 C C . TYR A 1 201 ? -12.495 -1.599 7.557 1.00 61.84 201 TYR A C 1
ATOM 1553 O O . TYR A 1 201 ? -12.955 -2.218 6.594 1.00 61.84 201 TYR A O 1
ATOM 1561 N N . ILE A 1 202 ? -13.205 -1.319 8.639 1.00 63.94 202 ILE A N 1
ATOM 1562 C CA . ILE A 1 202 ? -14.659 -1.415 8.655 1.00 63.94 202 ILE A CA 1
ATOM 1563 C C . ILE A 1 202 ? -15.142 -0.049 8.207 1.00 63.94 202 ILE A C 1
ATOM 1565 O O . ILE A 1 202 ? -15.194 0.875 9.014 1.00 63.94 202 ILE A O 1
ATOM 1569 N N . ASN A 1 203 ? -15.393 0.080 6.907 1.00 52.69 203 ASN A N 1
ATOM 1570 C CA . ASN A 1 203 ? -16.080 1.235 6.355 1.00 52.69 203 ASN A CA 1
ATOM 1571 C C . ASN A 1 203 ? -17.567 0.924 6.447 1.00 52.69 203 ASN A C 1
ATOM 1573 O O . ASN A 1 203 ? -17.985 -0.113 5.935 1.00 52.69 203 ASN A O 1
ATOM 1577 N N . GLN A 1 204 ? -18.317 1.830 7.066 1.00 51.66 204 GLN A N 1
ATOM 1578 C CA . GLN A 1 204 ? -19.772 1.801 7.142 1.00 51.66 204 GLN A CA 1
ATOM 1579 C C . GLN A 1 204 ? -20.335 0.845 8.206 1.00 51.66 204 GLN A C 1
ATOM 1581 O O . GLN A 1 204 ? -20.518 -0.354 8.011 1.00 51.66 204 GLN A O 1
ATOM 1586 N N . VAL A 1 205 ? -20.642 1.433 9.362 1.00 49.88 205 VAL A N 1
ATOM 1587 C CA . VAL A 1 205 ? -21.681 0.916 10.251 1.00 49.88 205 VAL A CA 1
ATOM 1588 C C . VAL A 1 205 ? -22.945 1.661 9.849 1.00 49.88 205 VAL A C 1
ATOM 1590 O O . VAL A 1 205 ? -23.122 2.813 10.229 1.00 49.88 205 VAL A O 1
ATOM 1593 N N . ASP A 1 206 ? -23.773 1.048 9.007 1.00 40.62 206 ASP A N 1
ATOM 1594 C CA . ASP A 1 206 ? -25.071 1.626 8.671 1.00 40.62 206 ASP A CA 1
ATOM 1595 C C . ASP A 1 206 ? -25.976 1.561 9.897 1.00 40.62 206 ASP A C 1
ATOM 1597 O O . ASP A 1 206 ? -26.257 0.487 10.430 1.00 40.62 206 ASP A O 1
ATOM 1601 N N . LEU A 1 207 ? -26.400 2.732 10.359 1.00 45.91 207 LEU A N 1
ATOM 1602 C CA . LEU A 1 207 ? -27.373 2.864 11.427 1.00 45.91 207 LEU A CA 1
ATOM 1603 C C . LEU A 1 207 ? -28.745 3.120 10.820 1.00 45.91 207 LEU A C 1
ATOM 1605 O O . LEU A 1 207 ? -28.914 4.020 9.994 1.00 45.91 207 LEU A O 1
ATOM 1609 N N . TYR A 1 208 ? -29.697 2.309 11.267 1.00 38.06 208 TYR A N 1
ATOM 1610 C CA . TYR A 1 208 ? -31.123 2.527 11.112 1.00 38.06 208 TYR A CA 1
ATOM 1611 C C . TYR A 1 208 ? -31.661 2.785 12.525 1.00 38.06 208 TYR A C 1
ATOM 1613 O O . TYR A 1 208 ? -31.548 1.901 13.377 1.00 38.06 208 TYR A O 1
ATOM 1621 N N . GLU A 1 209 ? -32.170 3.989 12.784 1.00 42.62 209 GLU A N 1
ATOM 1622 C CA . GLU A 1 209 ? -33.146 4.216 13.863 1.00 42.62 209 GLU A CA 1
ATOM 1623 C C . GLU A 1 209 ? -34.559 4.027 13.309 1.00 42.62 209 GLU A C 1
ATOM 1625 O O . GLU A 1 209 ? -34.800 4.483 12.165 1.00 42.62 209 GLU A O 1
#

Foldseek 3Di:
DWFDWDQDPNDTAFEFCALQAQLLQLLVCVLVQFDSVPKGKDKAWPCVVDPDDDQDQVDGSHQKYNQHHPNPDNHSVPTDIGRHNPCQSVDPITITIDIDTHHPPPPPPCQDAFDWDDDPQKTKTKDFCVRQVPWDPVFKAWPPHFDPVQWDWDDDPTITMIMGGNDDRRPFDWDDDPQATFTWIWMWGWGDDPRDTDIDIPGDPGDGD

Sequence (209 aa):
MGYVQLNINGNWVFVCQNSWNEAAAIVACREMCFSSLGAAQSFIPYAGIVRNYVPDPTNPQIQVSEVNCNGNENSIFNCSFDLSPGLCLQTAQPTLAGVQCLPQNNTKINIPFPDVRCGDNVLSADFPLSTFPYITPYNVDFLPAVPASCVNKTSNNTLFRISVSVSGSCNTVLKDNLTHITYENTIRYVWLNNNLRSYQYINQVDLYE